Protein AF-A0A950ZWH1-F1 (afdb_monomer)

pLDDT: mean 93.61, std 6.33, range [59.06, 98.88]

Nearest PDB structures (foldseek):
  7kmn-assembly1_A  TM=5.464E-01  e=2.499E-09  Xanthomonas citri pv. citri str. 306
  6t7g-assembly2_EEE  TM=5.910E-01  e=1.542E-07  Bacteroides salyersiae CL02T12C01
  6t7g-assembly1_CCC  TM=5.913E-01  e=2.827E-07  Bacteroides salyersiae CL02T12C01
  6t7g-assembly2_DDD  TM=5.948E-01  e=5.508E-07  Bacteroides salyersiae CL02T12C01
  7omi-assembly2_FFF  TM=5.822E-01  e=3.603E-07  Bacteroides salyersiae

Foldseek 3Di:
DVVCLVFQDAEDEEEDQQCVQPQDPPRGHCPVVVVVLVVCVVSNHAYAYELAHAADDAPPRGRHHCVLPVDQDPALAEAECVVSVSSLVVRLVSSLVVLLVCVVPPRYAEYEHHAQAAAQDDPGSRYHYDLVSSLSSLVSNCVSPVPHWYEWEHEQFLDPVSVVVRCVSRVVHDTRQVSCLVRGLEYEYADQQKAWDDDDPPDTDMHGSPLCGSLVVVLVVQVSCVVVVGAYEHPEQELAYHYNDRDGDQDLPDHDPSHDLVNSLVSVVSVVVSCVVSVHDHPYYDYPQPVVCVVNVVSVHNSSVVSVSCVRVVD

Radius of gyration: 18.89 Å; Cα contacts (8 Å, |Δi|>4): 588; chains: 1; bounding box: 45×44×51 Å

Sequence (315 aa):
LRELFAYPFQLVRLGAYWNRIEPQPGLFDTSELDAQIDTIEAAGKQVILCVGALKAFGYPEFFVPRHRLPYALPEHTRIGATAFRDLLGAATEFSARIVERYRDRACVLAWQVEHESVDPLGFEHSWRLDLDFVRAEVEAVRAADPSRPVLLNGYLPTSLPVRLTQWWLTRDQGDSLVAAQRLGDIVGLDYYPRNALVGLRDWTLYVDGGHRGGRRRFLELVQWARRTGRQLMLTEGQAEPWEAVTQPPNPRAQAMWSCPPEQVIANYNTVMAWAAQARFSLDAYLFWGAEYWLVRKQSGDRSYLDAFARIVEQP

Solvent-accessible surface area (backbone atoms only — not comparable to full-atom values): 16763 Å² total; per-residue (Å²): 108,77,76,62,66,76,48,79,72,54,80,45,79,46,68,51,51,34,32,71,29,34,57,47,93,93,44,79,51,56,65,71,58,52,55,51,50,53,54,36,45,76,69,73,28,33,31,37,41,28,39,18,34,48,27,44,85,62,80,65,45,66,29,61,21,52,86,76,50,79,64,88,70,63,72,64,38,70,50,34,45,80,87,35,41,70,54,47,54,52,32,30,50,50,23,22,54,54,42,58,72,45,66,84,43,83,37,54,63,32,40,23,53,33,47,32,45,35,39,60,47,74,90,62,72,13,38,20,41,28,72,68,33,55,47,50,40,50,50,33,41,42,70,49,39,75,88,52,48,39,29,18,28,12,74,45,48,18,38,71,68,54,39,52,51,51,45,68,77,15,68,90,81,43,41,16,50,54,49,10,72,72,76,31,48,25,34,28,32,31,43,58,45,30,31,42,76,47,64,55,97,95,46,70,44,67,49,75,21,57,94,61,31,31,47,67,60,53,52,53,48,52,54,48,26,67,74,70,73,39,48,46,28,34,63,24,34,48,48,41,44,40,51,74,51,88,67,61,85,83,57,89,87,59,69,50,87,41,30,30,42,69,43,35,47,51,48,52,53,44,53,51,51,52,31,56,75,68,73,47,81,61,80,44,79,34,71,38,35,70,68,57,32,53,54,37,37,76,63,74,41,50,57,46,49,54,35,51,46,53,49,51,77,60,112

Structure (mmCIF, N/CA/C/O backbone):
data_AF-A0A950ZWH1-F1
#
_entry.id   AF-A0A950ZWH1-F1
#
loop_
_atom_site.group_PDB
_atom_site.id
_atom_site.type_symbol
_atom_site.label_atom_id
_atom_site.label_alt_id
_atom_site.label_comp_id
_atom_site.label_asym_id
_atom_site.label_entity_id
_atom_site.label_seq_id
_atom_site.pdbx_PDB_ins_code
_atom_site.Cartn_x
_atom_site.Cartn_y
_atom_site.Cartn_z
_atom_site.occupancy
_atom_site.B_iso_or_equiv
_atom_site.auth_seq_id
_atom_site.auth_comp_id
_atom_site.auth_asym_id
_atom_site.auth_atom_id
_atom_site.pdbx_PDB_model_num
ATOM 1 N N . LEU A 1 1 ? -0.994 -13.206 11.500 1.00 74.69 1 LEU A N 1
ATOM 2 C CA . LEU A 1 1 ? -2.425 -13.055 11.133 1.00 74.69 1 LEU A CA 1
ATOM 3 C C . LEU A 1 1 ? -3.389 -13.507 12.228 1.00 74.69 1 LEU A C 1
ATOM 5 O O . LEU A 1 1 ? -4.041 -12.641 12.789 1.00 74.69 1 LEU A O 1
ATOM 9 N N . ARG A 1 2 ? -3.454 -14.800 12.596 1.00 83.06 2 ARG A N 1
ATOM 10 C CA . ARG A 1 2 ? -4.444 -15.310 13.579 1.00 83.06 2 ARG A CA 1
ATOM 11 C C . ARG A 1 2 ? -4.502 -14.535 14.897 1.00 83.06 2 ARG A C 1
ATOM 13 O O . ARG A 1 2 ? -5.586 -14.295 15.404 1.00 83.06 2 ARG A O 1
ATOM 20 N N . GLU A 1 3 ? -3.350 -14.119 15.419 1.00 88.38 3 GLU A N 1
ATOM 21 C CA . GLU A 1 3 ? -3.300 -13.319 16.644 1.00 88.38 3 GLU A CA 1
ATOM 22 C C . GLU A 1 3 ? -3.981 -11.951 16.488 1.00 88.38 3 GLU A C 1
ATOM 24 O O . GLU A 1 3 ? -4.733 -11.537 17.362 1.00 88.38 3 GLU A O 1
ATOM 29 N N . LEU A 1 4 ? -3.773 -11.274 15.355 1.00 91.62 4 LEU A N 1
ATOM 30 C CA . LEU A 1 4 ? -4.404 -9.982 15.089 1.00 91.62 4 LEU A CA 1
ATOM 31 C C . LEU A 1 4 ? -5.913 -10.143 14.863 1.00 91.62 4 LEU A C 1
ATOM 33 O O . LEU A 1 4 ? -6.685 -9.281 15.254 1.00 91.62 4 LEU A O 1
ATOM 37 N N . PHE A 1 5 ? -6.368 -11.263 14.297 1.00 93.44 5 PHE A N 1
ATOM 38 C CA . PHE A 1 5 ? -7.794 -11.475 14.011 1.00 93.44 5 PHE A CA 1
ATOM 39 C C . PHE A 1 5 ? -8.679 -11.612 15.254 1.00 93.44 5 PHE A C 1
ATOM 41 O O . PHE A 1 5 ? -9.899 -11.528 15.119 1.00 93.44 5 PHE A O 1
ATOM 48 N N . ALA A 1 6 ? -8.087 -11.736 16.447 1.00 91.94 6 ALA A N 1
ATOM 49 C CA . ALA A 1 6 ? -8.804 -11.616 17.714 1.00 91.94 6 ALA A CA 1
ATOM 50 C C . ALA A 1 6 ? -9.339 -10.193 17.975 1.00 91.94 6 ALA A C 1
ATOM 52 O O . ALA A 1 6 ? -10.280 -10.033 18.748 1.00 91.94 6 ALA A O 1
ATOM 53 N N . TYR A 1 7 ? -8.770 -9.170 17.331 1.00 94.31 7 TYR A N 1
ATOM 54 C CA . TYR A 1 7 ? -9.187 -7.781 17.494 1.00 94.31 7 TYR A CA 1
ATOM 55 C C . TYR A 1 7 ? -10.359 -7.406 16.559 1.00 94.31 7 TYR A C 1
ATOM 57 O O . TYR A 1 7 ? -10.497 -7.959 15.456 1.00 94.31 7 TYR A O 1
ATOM 65 N N . PRO A 1 8 ? -11.207 -6.440 16.961 1.00 94.44 8 PRO A N 1
ATOM 66 C CA . PRO A 1 8 ? -12.434 -6.067 16.251 1.00 94.44 8 PRO A CA 1
ATOM 67 C C . PRO A 1 8 ? -12.203 -5.124 15.050 1.00 94.44 8 PRO A C 1
ATOM 69 O O . PRO A 1 8 ? -12.865 -4.102 14.913 1.00 94.44 8 PRO A O 1
ATOM 72 N N . PHE A 1 9 ? -11.294 -5.470 14.135 1.00 94.50 9 PHE A N 1
ATOM 73 C CA . PHE A 1 9 ? -11.183 -4.809 12.823 1.00 94.50 9 PHE A CA 1
ATOM 74 C C . PHE A 1 9 ? -11.768 -5.681 11.708 1.00 94.50 9 PHE A C 1
ATOM 76 O O . PHE A 1 9 ? -11.921 -6.886 11.895 1.00 94.50 9 PHE A O 1
ATOM 83 N N . GLN A 1 10 ? -12.071 -5.101 10.545 1.00 95.31 10 GLN A N 1
ATOM 84 C CA . GLN A 1 10 ? -12.683 -5.843 9.431 1.00 95.31 10 GLN A CA 1
ATOM 85 C C . GLN A 1 10 ? -11.790 -6.015 8.209 1.00 95.31 10 GLN A C 1
ATOM 87 O O . GLN A 1 10 ? -11.846 -7.054 7.560 1.00 95.31 10 GLN A O 1
ATOM 92 N N . LEU A 1 11 ? -10.957 -5.024 7.903 1.00 97.44 11 LEU A N 1
ATOM 93 C CA . LEU A 1 11 ? -10.247 -4.963 6.634 1.00 97.44 11 LEU A CA 1
ATOM 94 C C . LEU A 1 11 ? -8.754 -5.242 6.798 1.00 97.44 11 LEU A C 1
ATOM 96 O O . LEU A 1 11 ? -8.103 -4.692 7.684 1.00 97.44 11 LEU A O 1
ATOM 100 N N . VAL A 1 12 ? -8.222 -6.076 5.910 1.00 96.50 12 VAL A N 1
ATOM 101 C CA . VAL A 1 12 ? -6.795 -6.357 5.740 1.00 96.50 12 VAL A CA 1
ATOM 102 C C . VAL A 1 12 ? -6.373 -5.898 4.348 1.00 96.50 12 VAL A C 1
ATOM 104 O O . VAL A 1 12 ? -7.145 -5.980 3.396 1.00 96.50 12 VAL A O 1
ATOM 107 N N . ARG A 1 13 ? -5.132 -5.444 4.206 1.00 96.56 13 ARG A N 1
ATOM 108 C CA . ARG A 1 13 ? -4.504 -5.202 2.906 1.00 96.56 13 ARG A CA 1
ATOM 109 C C . ARG A 1 13 ? -3.343 -6.177 2.750 1.00 96.56 13 ARG A C 1
ATOM 111 O O . ARG A 1 13 ? -2.526 -6.300 3.658 1.00 96.56 13 ARG A O 1
ATOM 118 N N . LEU A 1 14 ? -3.336 -6.922 1.647 1.00 96.25 14 LEU A N 1
ATOM 119 C CA . LEU A 1 14 ? -2.424 -8.044 1.403 1.00 96.25 14 LEU A CA 1
ATOM 120 C C . LEU A 1 14 ? -1.803 -7.936 0.008 1.00 96.25 14 LEU A C 1
ATOM 122 O O . LEU A 1 14 ? -2.473 -7.472 -0.909 1.00 96.25 14 LEU A O 1
ATOM 126 N N . GLY A 1 15 ? -0.535 -8.318 -0.150 1.00 96.31 15 GLY A N 1
ATOM 127 C CA . GLY A 1 15 ? 0.183 -8.252 -1.425 1.00 96.31 15 GLY A CA 1
ATOM 128 C C . GLY A 1 15 ? 0.338 -9.616 -2.093 1.00 96.31 15 GLY A C 1
ATOM 129 O O . GLY A 1 15 ? 0.693 -10.592 -1.434 1.00 96.31 15 GLY A O 1
ATOM 130 N N . ALA A 1 16 ? 0.117 -9.675 -3.405 1.00 97.88 16 ALA A N 1
ATOM 131 C CA . ALA A 1 16 ? 0.490 -10.802 -4.251 1.00 97.88 16 ALA A CA 1
ATOM 132 C C . ALA A 1 16 ? 1.890 -10.559 -4.836 1.00 97.88 16 ALA A C 1
ATOM 134 O O . ALA A 1 16 ? 2.059 -9.819 -5.800 1.00 97.88 16 ALA A O 1
ATOM 135 N N . TYR A 1 17 ? 2.912 -11.175 -4.245 1.00 97.62 17 TYR A N 1
ATOM 136 C CA . TYR A 1 17 ? 4.305 -10.931 -4.623 1.00 97.62 17 TYR A CA 1
ATOM 137 C C . TYR A 1 17 ? 4.731 -11.754 -5.845 1.00 97.62 17 TYR A C 1
ATOM 139 O O . TYR A 1 17 ? 4.864 -12.978 -5.755 1.00 97.62 17 TYR A O 1
ATOM 147 N N . TRP A 1 18 ? 4.997 -11.087 -6.974 1.00 97.62 18 TRP A N 1
ATOM 148 C CA . TRP A 1 18 ? 5.301 -11.757 -8.244 1.00 97.62 18 TRP A CA 1
ATOM 149 C C . TRP A 1 18 ? 6.529 -12.674 -8.160 1.00 97.62 18 TRP A C 1
ATOM 151 O O . TRP A 1 18 ? 6.451 -13.835 -8.544 1.00 97.62 18 TRP A O 1
ATOM 161 N N . ASN A 1 19 ? 7.634 -12.226 -7.567 1.00 96.44 19 ASN A N 1
ATOM 162 C CA . ASN A 1 19 ? 8.850 -13.029 -7.386 1.00 96.44 19 ASN A CA 1
ATOM 163 C C . ASN A 1 19 ? 8.678 -14.272 -6.499 1.00 96.44 19 ASN A C 1
ATOM 165 O O . ASN A 1 19 ? 9.504 -15.179 -6.592 1.00 96.44 19 ASN A O 1
ATOM 169 N N . ARG A 1 20 ? 7.654 -14.317 -5.638 1.00 96.75 20 ARG A N 1
ATOM 170 C CA . ARG A 1 20 ? 7.337 -15.489 -4.808 1.00 96.75 20 ARG A CA 1
ATOM 171 C C . ARG A 1 20 ? 6.383 -16.436 -5.522 1.00 96.75 20 ARG A C 1
ATOM 173 O O . ARG A 1 20 ? 6.567 -17.643 -5.430 1.00 96.75 20 ARG A O 1
ATOM 180 N N . ILE A 1 21 ? 5.405 -15.883 -6.239 1.00 98.12 21 ILE A N 1
ATOM 181 C CA . ILE A 1 21 ? 4.382 -16.654 -6.954 1.00 98.12 21 ILE A CA 1
ATOM 182 C C . ILE A 1 21 ? 4.938 -17.251 -8.248 1.00 98.12 21 ILE A C 1
ATOM 184 O O . ILE A 1 21 ? 4.654 -18.399 -8.571 1.00 98.12 21 ILE A O 1
ATOM 188 N N . GLU A 1 22 ? 5.762 -16.500 -8.974 1.00 97.69 22 GLU A N 1
ATOM 189 C CA . GLU A 1 22 ? 6.451 -16.953 -10.180 1.00 97.69 22 GLU A CA 1
ATOM 190 C C . GLU A 1 22 ? 7.967 -16.774 -10.014 1.00 97.69 22 GLU A C 1
ATOM 192 O O . GLU A 1 22 ? 8.566 -15.865 -10.588 1.00 97.69 22 GLU A O 1
ATOM 197 N N . PRO A 1 23 ? 8.648 -17.609 -9.209 1.00 96.00 23 PRO A N 1
ATOM 198 C CA . PRO A 1 23 ? 10.085 -17.449 -8.994 1.00 96.00 23 PRO A CA 1
ATOM 199 C C . PRO A 1 23 ? 10.898 -17.837 -10.241 1.00 96.00 23 PRO A C 1
ATOM 201 O O . PRO A 1 23 ? 12.001 -17.326 -10.460 1.00 96.00 23 PRO A O 1
ATOM 204 N N . GLN A 1 24 ? 10.359 -18.722 -11.084 1.00 95.75 24 GLN A N 1
ATOM 205 C CA . GLN A 1 24 ? 10.986 -19.228 -12.306 1.00 95.75 24 GLN A CA 1
ATOM 206 C C . GLN A 1 24 ? 9.959 -19.308 -13.445 1.00 95.75 24 GLN A C 1
ATOM 208 O O . GLN A 1 24 ? 8.775 -19.503 -13.164 1.00 95.75 24 GLN A O 1
ATOM 213 N N . PRO A 1 25 ? 10.389 -19.215 -14.719 1.00 95.19 25 PRO A N 1
ATOM 214 C CA . PRO A 1 25 ? 9.476 -19.295 -15.855 1.00 95.19 25 PRO A CA 1
ATOM 215 C C . PRO A 1 25 ? 8.609 -20.558 -15.816 1.00 95.19 25 PRO A C 1
ATOM 217 O O . PRO A 1 25 ? 9.124 -21.670 -15.701 1.00 95.19 25 PRO A O 1
ATOM 220 N N . GLY A 1 26 ? 7.291 -20.385 -15.936 1.00 91.19 26 GLY A N 1
ATOM 221 C CA . GLY A 1 26 ? 6.326 -21.487 -16.009 1.00 91.19 26 GLY A CA 1
ATOM 222 C C . GLY A 1 26 ? 5.920 -22.105 -14.665 1.00 91.19 26 GLY A C 1
ATOM 223 O O . GLY A 1 26 ? 4.990 -22.910 -14.641 1.00 91.19 26 GLY A O 1
ATOM 224 N N . LEU A 1 27 ? 6.547 -21.717 -13.550 1.00 95.50 27 LEU A N 1
ATOM 225 C CA . LEU A 1 27 ? 6.123 -22.115 -12.208 1.00 95.50 27 LEU A CA 1
ATOM 226 C C . LEU A 1 27 ? 5.275 -20.998 -11.604 1.00 95.50 27 LEU A C 1
ATOM 228 O O . LEU A 1 27 ? 5.824 -19.967 -11.254 1.00 95.50 27 LEU A O 1
ATOM 232 N N . PHE A 1 28 ? 3.965 -21.206 -11.472 1.00 97.44 28 PHE A N 1
ATOM 233 C CA . PHE A 1 28 ? 3.049 -20.240 -10.861 1.00 97.44 28 PHE A CA 1
ATOM 234 C C . PHE A 1 28 ? 2.373 -20.876 -9.644 1.00 97.44 28 PHE A C 1
ATOM 236 O O . PHE A 1 28 ? 1.421 -21.642 -9.794 1.00 97.44 28 PHE A O 1
ATOM 243 N N . ASP A 1 29 ? 2.899 -20.592 -8.456 1.00 98.00 29 ASP A N 1
ATOM 244 C CA . ASP A 1 29 ? 2.473 -21.174 -7.185 1.00 98.00 29 ASP A CA 1
ATOM 245 C C . ASP A 1 29 ? 1.861 -20.108 -6.272 1.00 98.00 29 ASP A C 1
ATOM 247 O O . ASP A 1 29 ? 2.528 -19.192 -5.798 1.00 98.00 29 ASP A O 1
ATOM 251 N N . THR A 1 30 ? 0.564 -20.235 -6.011 1.00 98.19 30 THR A N 1
ATOM 252 C CA . THR A 1 30 ? -0.188 -19.321 -5.149 1.00 98.19 30 THR A CA 1
ATOM 253 C C . THR A 1 30 ? -0.438 -19.876 -3.754 1.00 98.19 30 THR A C 1
ATOM 255 O O . THR A 1 30 ? -1.135 -19.223 -2.985 1.00 98.19 30 THR A O 1
ATOM 258 N N . SER A 1 31 ? 0.119 -21.037 -3.397 1.00 98.31 31 SER A N 1
ATOM 259 C CA . SER A 1 31 ? -0.257 -21.782 -2.186 1.00 98.31 31 SER A CA 1
ATOM 260 C C . SER A 1 31 ? -0.137 -20.960 -0.894 1.00 98.31 31 SER A C 1
ATOM 262 O O . SER A 1 31 ? -0.979 -21.075 -0.004 1.00 98.31 31 SER A O 1
ATOM 264 N N . GLU A 1 32 ? 0.883 -20.098 -0.784 1.00 97.12 32 GLU A N 1
ATOM 265 C CA . GLU A 1 32 ? 1.033 -19.184 0.360 1.00 97.12 32 GLU A CA 1
ATOM 266 C C . GLU A 1 32 ? -0.108 -18.154 0.414 1.00 97.12 32 GLU A C 1
ATOM 268 O O . GLU A 1 32 ? -0.728 -17.963 1.463 1.00 97.12 32 GLU A O 1
ATOM 273 N N . LEU A 1 33 ? -0.405 -17.516 -0.720 1.00 98.00 33 LEU A N 1
ATOM 274 C CA . LEU A 1 33 ? -1.452 -16.501 -0.832 1.00 98.00 33 LEU A CA 1
ATOM 275 C C . LEU A 1 33 ? -2.849 -17.112 -0.642 1.00 98.00 33 LEU A C 1
ATOM 277 O O . LEU A 1 33 ? -3.684 -16.522 0.041 1.00 98.00 33 LEU A O 1
ATOM 281 N N . ASP A 1 34 ? -3.074 -18.320 -1.163 1.00 98.44 34 ASP A N 1
ATOM 282 C CA . ASP A 1 34 ? -4.295 -19.099 -0.948 1.00 98.44 34 ASP A CA 1
ATOM 283 C C . ASP A 1 34 ? -4.538 -19.307 0.551 1.00 98.44 34 ASP A C 1
ATOM 285 O O . ASP A 1 34 ? -5.597 -18.951 1.065 1.00 98.44 34 ASP A O 1
ATOM 289 N N . ALA A 1 35 ? -3.525 -19.783 1.283 1.00 97.75 35 ALA A N 1
ATOM 290 C CA . ALA A 1 35 ? -3.632 -20.014 2.722 1.00 97.75 35 ALA A CA 1
ATOM 291 C C . ALA A 1 35 ? -3.898 -18.720 3.518 1.00 97.75 35 ALA A C 1
ATOM 293 O O . ALA A 1 35 ? -4.617 -18.738 4.526 1.00 97.75 35 ALA A O 1
ATOM 294 N N . GLN A 1 36 ? -3.328 -17.589 3.090 1.00 96.94 36 GLN A N 1
ATOM 295 C CA . GLN A 1 36 ? -3.573 -16.284 3.709 1.00 96.94 36 GLN A CA 1
ATOM 296 C C . GLN A 1 36 ? -5.014 -15.813 3.477 1.00 96.94 36 GLN A C 1
ATOM 298 O O . GLN A 1 36 ? -5.674 -15.406 4.437 1.00 96.94 36 GLN A O 1
ATOM 303 N N . ILE A 1 37 ? -5.517 -15.918 2.244 1.00 98.06 37 ILE A N 1
ATOM 304 C CA . ILE A 1 37 ? -6.892 -15.548 1.879 1.00 98.06 37 ILE A CA 1
ATOM 305 C C . ILE A 1 37 ? -7.901 -16.459 2.579 1.00 98.06 37 ILE A C 1
ATOM 307 O O . ILE A 1 37 ? -8.840 -15.951 3.187 1.00 98.06 37 ILE A O 1
ATOM 311 N N . ASP A 1 38 ? -7.662 -17.771 2.610 1.00 97.56 38 ASP A N 1
ATOM 312 C CA . ASP A 1 38 ? -8.498 -18.725 3.346 1.00 97.56 38 ASP A CA 1
ATOM 313 C C . ASP A 1 38 ? -8.562 -18.375 4.839 1.00 97.56 38 ASP A C 1
ATOM 315 O O . ASP A 1 38 ? -9.621 -18.437 5.462 1.00 97.56 38 ASP A O 1
ATOM 319 N N . THR A 1 39 ? -7.435 -17.960 5.430 1.00 96.94 39 THR A N 1
ATOM 320 C CA . THR A 1 39 ? -7.390 -17.555 6.843 1.00 96.94 39 THR A CA 1
ATOM 321 C C . THR A 1 39 ? -8.165 -16.256 7.092 1.00 96.94 39 THR A C 1
ATOM 323 O O . THR A 1 39 ? -8.796 -16.123 8.141 1.00 96.94 39 THR A O 1
ATOM 326 N N . ILE A 1 40 ? -8.114 -15.296 6.163 1.00 97.19 40 ILE A N 1
ATOM 327 C CA . ILE A 1 40 ? -8.885 -14.042 6.222 1.00 97.19 40 ILE A CA 1
ATOM 328 C C . ILE A 1 40 ? -10.385 -14.345 6.121 1.00 97.19 40 ILE A C 1
ATOM 330 O O . ILE A 1 40 ? -11.159 -13.900 6.970 1.00 97.19 40 ILE A O 1
ATOM 334 N N . GLU A 1 41 ? -10.780 -15.141 5.128 1.00 96.69 41 GLU A N 1
ATOM 335 C CA . GLU A 1 41 ? -12.172 -15.500 4.858 1.00 96.69 41 GLU A CA 1
ATOM 336 C C . GLU A 1 41 ? -12.778 -16.312 6.011 1.00 96.69 41 GLU A C 1
ATOM 338 O O . GLU A 1 41 ? -13.849 -15.972 6.513 1.00 96.69 41 GLU A O 1
ATOM 343 N N . ALA A 1 42 ? -12.056 -17.314 6.526 1.00 96.50 42 ALA A N 1
ATOM 344 C CA . ALA A 1 42 ? -12.492 -18.112 7.674 1.00 96.50 42 ALA A CA 1
ATOM 345 C C . ALA A 1 42 ? -12.634 -17.289 8.967 1.00 96.50 42 ALA A C 1
ATOM 347 O O . ALA A 1 42 ? -13.415 -17.647 9.849 1.00 96.50 42 ALA A O 1
ATOM 348 N N . ALA A 1 43 ? -11.895 -16.183 9.091 1.00 96.31 43 ALA A N 1
ATOM 349 C CA . ALA A 1 43 ? -12.019 -15.242 10.202 1.00 96.31 43 ALA A CA 1
ATOM 350 C C . ALA A 1 43 ? -13.135 -14.197 9.994 1.00 96.31 43 ALA A C 1
ATOM 352 O O . ALA A 1 43 ? -13.289 -13.302 10.828 1.00 96.31 43 ALA A O 1
ATOM 353 N N . GLY A 1 44 ? -13.892 -14.283 8.891 1.00 96.44 44 GLY A N 1
ATOM 354 C CA . GLY A 1 44 ? -14.944 -13.333 8.532 1.00 96.44 44 GLY A CA 1
ATOM 355 C C . GLY A 1 44 ? -14.420 -11.934 8.203 1.00 96.44 44 GLY A C 1
ATOM 356 O O . GLY A 1 44 ? -15.176 -10.970 8.294 1.00 96.44 44 GLY A O 1
ATOM 357 N N . LYS A 1 45 ? -13.128 -11.810 7.879 1.00 97.19 45 LYS A N 1
ATOM 358 C CA . LYS A 1 45 ? -12.482 -10.543 7.528 1.00 97.19 45 LYS A CA 1
ATOM 359 C C . LYS A 1 45 ? -12.553 -10.314 6.018 1.00 97.19 45 LYS A C 1
ATOM 361 O O . LYS A 1 45 ? -12.800 -11.226 5.231 1.00 97.19 45 LYS A O 1
ATOM 366 N N . GLN A 1 46 ? -12.303 -9.078 5.620 1.00 98.19 46 GLN A N 1
ATOM 367 C CA . GLN A 1 46 ? -12.279 -8.626 4.234 1.00 98.19 46 GLN A CA 1
ATOM 368 C C . GLN A 1 46 ? -10.855 -8.256 3.810 1.00 98.19 46 GLN A C 1
ATOM 370 O O . GLN A 1 46 ? -10.017 -7.928 4.654 1.00 98.19 46 GLN A O 1
ATOM 375 N N . VAL A 1 47 ? -10.577 -8.289 2.504 1.00 98.44 47 VAL A N 1
ATOM 376 C CA . VAL A 1 47 ? -9.249 -8.005 1.950 1.00 98.44 47 VAL A CA 1
ATOM 377 C C . VAL A 1 47 ? -9.286 -7.038 0.768 1.00 98.44 47 VAL A C 1
ATOM 379 O O . VAL A 1 47 ? -10.095 -7.178 -0.148 1.00 98.44 47 VAL A O 1
ATOM 382 N N . ILE A 1 48 ? -8.369 -6.072 0.781 1.00 98.69 48 ILE A N 1
ATOM 383 C CA . ILE A 1 48 ? -7.885 -5.388 -0.423 1.00 98.69 48 ILE A CA 1
ATOM 384 C C . ILE A 1 48 ? -6.627 -6.126 -0.867 1.00 98.69 48 ILE A C 1
ATOM 386 O O . ILE A 1 48 ? -5.641 -6.169 -0.124 1.00 98.69 48 ILE A O 1
ATOM 390 N N . LEU A 1 49 ? -6.666 -6.727 -2.054 1.00 98.69 49 LEU A N 1
ATOM 391 C CA . LEU A 1 49 ? -5.552 -7.512 -2.579 1.00 98.69 49 LEU A CA 1
ATOM 392 C C . LEU A 1 49 ? -4.763 -6.669 -3.583 1.00 98.69 49 LEU A C 1
ATOM 394 O O . LEU A 1 49 ? -5.283 -6.293 -4.633 1.00 98.69 49 LEU A O 1
ATOM 398 N N . CYS A 1 50 ? -3.515 -6.349 -3.247 1.00 98.56 50 CYS A N 1
ATOM 399 C CA . CYS A 1 50 ? -2.578 -5.716 -4.163 1.00 98.56 50 CYS A CA 1
ATOM 400 C C . CYS A 1 50 ? -2.063 -6.749 -5.157 1.00 98.56 50 CYS A C 1
ATOM 402 O O . CYS A 1 50 ? -1.413 -7.721 -4.779 1.00 98.56 50 CYS A O 1
ATOM 404 N N . VAL A 1 51 ? -2.398 -6.519 -6.422 1.00 98.44 51 VAL A N 1
ATOM 405 C CA . VAL A 1 51 ? -2.046 -7.352 -7.574 1.00 98.44 51 VAL A CA 1
ATOM 406 C C . VAL A 1 51 ? -1.018 -6.669 -8.474 1.00 98.44 51 VAL A C 1
ATOM 408 O O . VAL A 1 51 ? -0.720 -7.189 -9.547 1.00 98.44 51 VAL A O 1
ATOM 411 N N . GLY A 1 52 ? -0.498 -5.508 -8.048 1.00 93.94 52 GLY A N 1
ATOM 412 C CA . GLY A 1 52 ? 0.637 -4.849 -8.687 1.00 93.94 52 GLY A CA 1
ATOM 413 C C . GLY A 1 52 ? 1.810 -5.811 -8.807 1.00 93.94 52 GLY A C 1
ATOM 414 O O . GLY A 1 52 ? 2.198 -6.456 -7.832 1.00 93.94 52 GLY A O 1
ATOM 415 N N . ALA A 1 53 ? 2.324 -5.947 -10.020 1.00 94.25 53 ALA A N 1
ATOM 416 C CA . ALA A 1 53 ? 3.349 -6.916 -10.340 1.00 94.25 53 ALA A CA 1
ATOM 417 C C . ALA A 1 53 ? 4.742 -6.413 -9.926 1.00 94.25 53 ALA A C 1
ATOM 419 O O . ALA A 1 53 ? 5.593 -7.201 -9.504 1.00 94.25 53 ALA A O 1
ATOM 420 N N . LEU A 1 54 ? 4.992 -5.105 -10.052 1.00 95.44 54 LEU A N 1
ATOM 421 C CA . LEU A 1 54 ? 6.314 -4.515 -9.860 1.00 95.44 54 LEU A CA 1
ATOM 422 C C . LEU A 1 54 ? 6.491 -4.032 -8.424 1.00 95.44 54 LEU A C 1
ATOM 424 O O . LEU A 1 54 ? 7.421 -4.493 -7.760 1.00 95.44 54 LEU A O 1
ATOM 428 N N . LYS A 1 55 ? 5.622 -3.129 -7.957 1.00 94.69 55 LYS A N 1
ATOM 429 C CA . LYS A 1 55 ? 5.715 -2.454 -6.659 1.00 94.69 55 LYS A CA 1
ATOM 430 C C . LYS A 1 55 ? 4.645 -2.949 -5.689 1.00 94.69 55 LYS A C 1
ATOM 432 O O . LYS A 1 55 ? 3.449 -2.813 -5.948 1.00 94.69 55 LYS A O 1
ATOM 437 N N . ALA A 1 56 ? 5.073 -3.474 -4.542 1.00 92.56 56 ALA A N 1
ATOM 438 C CA . ALA A 1 56 ? 4.191 -3.977 -3.484 1.00 92.56 56 ALA A CA 1
ATOM 439 C C . ALA A 1 56 ? 4.777 -3.717 -2.081 1.00 92.56 56 ALA A C 1
ATOM 441 O O . ALA A 1 56 ? 5.710 -2.938 -1.917 1.00 92.56 56 ALA A O 1
ATOM 442 N N . PHE A 1 57 ? 4.193 -4.334 -1.051 1.00 89.31 57 PHE A N 1
ATOM 443 C CA . PHE A 1 57 ? 4.475 -4.039 0.358 1.00 89.31 57 PHE A CA 1
ATOM 444 C C . PHE A 1 57 ? 5.804 -4.620 0.848 1.00 89.31 57 PHE A C 1
ATOM 446 O O . PHE A 1 57 ? 6.030 -5.823 0.714 1.00 89.31 57 PHE A O 1
ATOM 453 N N . GLY A 1 58 ? 6.604 -3.806 1.537 1.00 82.31 58 GLY A N 1
ATOM 454 C CA . GLY A 1 58 ? 7.853 -4.217 2.185 1.00 82.31 58 GLY A CA 1
ATOM 455 C C . GLY A 1 58 ? 9.092 -3.837 1.378 1.00 82.31 58 GLY A C 1
ATOM 456 O O . GLY A 1 58 ? 9.015 -3.674 0.170 1.00 82.31 58 GLY A O 1
ATOM 457 N N . TYR A 1 59 ? 10.234 -3.685 2.051 1.00 78.19 59 TYR A N 1
ATOM 458 C CA . TYR A 1 59 ? 11.470 -3.198 1.435 1.00 78.19 59 TYR A CA 1
ATOM 459 C C . TYR A 1 59 ? 12.386 -4.342 0.942 1.00 78.19 59 TYR A C 1
ATOM 461 O O . TYR A 1 59 ? 12.565 -5.325 1.671 1.00 78.19 59 TYR A O 1
ATOM 469 N N . PRO A 1 60 ? 13.063 -4.202 -0.218 1.00 77.75 60 PRO A N 1
ATOM 470 C CA . PRO A 1 60 ? 12.859 -3.152 -1.226 1.00 77.75 60 PRO A CA 1
ATOM 471 C C . PRO A 1 60 ? 11.477 -3.306 -1.869 1.00 77.75 60 PRO A C 1
ATOM 473 O O . PRO A 1 60 ? 11.044 -4.439 -2.075 1.00 77.75 60 PRO A O 1
ATOM 476 N N . GLU A 1 61 ? 10.799 -2.206 -2.218 1.00 86.81 61 GLU A N 1
ATOM 477 C CA . GLU A 1 61 ? 9.389 -2.245 -2.656 1.00 86.81 61 GLU A CA 1
ATOM 478 C C . GLU A 1 61 ? 9.161 -2.926 -4.019 1.00 86.81 61 GLU A C 1
ATOM 480 O O . GLU A 1 61 ? 8.057 -2.861 -4.548 1.00 86.81 61 GLU A O 1
ATOM 485 N N . PHE A 1 62 ? 10.165 -3.601 -4.590 1.00 92.00 62 PHE A N 1
ATOM 486 C CA . PHE A 1 62 ? 10.133 -4.231 -5.908 1.00 92.00 62 PHE A CA 1
ATOM 487 C C . PHE A 1 62 ? 10.160 -5.757 -5.843 1.00 92.00 62 PHE A C 1
ATOM 489 O O . PHE A 1 62 ? 11.098 -6.370 -5.330 1.00 92.00 62 PHE A O 1
ATOM 496 N N . PHE A 1 63 ? 9.161 -6.378 -6.470 1.00 94.25 63 PHE A N 1
ATOM 497 C CA . PHE A 1 63 ? 8.916 -7.820 -6.399 1.00 94.25 63 PHE A CA 1
ATOM 498 C C . PHE A 1 63 ? 8.948 -8.503 -7.765 1.00 94.25 63 PHE A C 1
ATOM 500 O O . PHE A 1 63 ? 8.433 -9.606 -7.915 1.00 94.25 63 PHE A O 1
ATOM 507 N N . VAL A 1 64 ? 9.599 -7.894 -8.757 1.00 95.19 64 VAL A N 1
ATOM 508 C CA . VAL A 1 64 ? 9.759 -8.489 -10.090 1.00 95.19 64 VAL A CA 1
ATOM 509 C C . VAL A 1 64 ? 10.652 -9.739 -10.015 1.00 95.19 64 VAL A C 1
ATOM 511 O O . VAL A 1 64 ? 11.746 -9.678 -9.443 1.00 95.19 64 VAL A O 1
ATOM 514 N N . PRO A 1 65 ? 10.251 -10.881 -10.602 1.00 95.75 65 PRO A N 1
ATOM 515 C CA . PRO A 1 65 ? 11.109 -12.054 -10.684 1.00 95.75 65 PRO A CA 1
ATOM 516 C C . PRO A 1 65 ? 12.391 -11.771 -11.474 1.00 95.75 65 PRO A C 1
ATOM 518 O O . PRO A 1 65 ? 12.361 -11.138 -12.532 1.00 95.75 65 PRO A O 1
ATOM 521 N N . ARG A 1 66 ? 13.519 -12.352 -11.043 1.00 93.81 66 ARG A N 1
ATOM 522 C CA . ARG A 1 66 ? 14.815 -12.212 -11.740 1.00 93.81 66 ARG A CA 1
ATOM 523 C C . ARG A 1 66 ? 14.767 -12.631 -13.209 1.00 93.81 66 ARG A C 1
ATOM 525 O O . ARG A 1 66 ? 15.523 -12.116 -14.016 1.00 93.81 66 ARG A O 1
ATOM 532 N N . HIS A 1 67 ? 13.897 -13.566 -13.578 1.00 95.06 67 HIS A N 1
ATOM 533 C CA . HIS A 1 67 ? 13.783 -13.999 -14.970 1.00 95.06 67 HIS A CA 1
ATOM 534 C C . HIS A 1 67 ? 13.017 -12.995 -15.860 1.00 95.06 67 HIS A C 1
ATOM 536 O O . HIS A 1 67 ? 13.128 -13.076 -17.079 1.00 95.06 67 HIS A O 1
ATOM 542 N N . ARG A 1 68 ? 12.262 -12.052 -15.274 1.00 95.62 68 ARG A N 1
ATOM 543 C CA . ARG A 1 68 ? 11.594 -10.940 -15.981 1.00 95.62 68 ARG A CA 1
ATOM 544 C C . ARG A 1 68 ? 12.444 -9.674 -15.989 1.00 95.62 68 ARG A C 1
ATOM 546 O O . ARG A 1 68 ? 12.400 -8.917 -16.952 1.00 95.62 68 ARG A O 1
ATOM 553 N N . LEU A 1 69 ? 13.243 -9.475 -14.941 1.00 94.38 69 LEU A N 1
ATOM 554 C CA . LEU A 1 69 ? 14.191 -8.373 -14.826 1.00 94.38 69 LEU A CA 1
ATOM 555 C C . LEU A 1 69 ? 15.535 -8.892 -14.269 1.00 94.38 69 LEU A C 1
ATOM 557 O O . LEU A 1 69 ? 15.741 -8.900 -13.055 1.00 94.38 69 LEU A O 1
ATOM 561 N N . PRO A 1 70 ? 16.447 -9.370 -15.139 1.00 89.94 70 PRO A N 1
ATOM 562 C CA . PRO A 1 70 ? 17.675 -10.055 -14.715 1.00 89.94 70 PRO A CA 1
ATOM 563 C C . PRO A 1 70 ? 18.736 -9.137 -14.113 1.00 89.94 70 PRO A C 1
ATOM 565 O O . PRO A 1 70 ? 19.615 -9.610 -13.392 1.00 89.94 70 PRO A O 1
ATOM 568 N N . TYR A 1 71 ? 18.655 -7.837 -14.390 1.00 89.25 71 TYR A N 1
ATOM 569 C CA . TYR A 1 71 ? 19.596 -6.841 -13.899 1.00 89.25 71 TYR A CA 1
ATOM 570 C C . TYR A 1 71 ? 18.840 -5.687 -13.257 1.00 89.25 71 TYR A C 1
ATOM 572 O O . TYR A 1 71 ? 17.795 -5.269 -13.757 1.00 89.25 71 TYR A O 1
ATOM 580 N N . ALA A 1 72 ? 19.404 -5.155 -12.175 1.00 89.81 72 ALA A N 1
ATOM 581 C CA . ALA A 1 72 ? 18.930 -3.912 -11.595 1.00 89.81 72 ALA A CA 1
ATOM 582 C C . ALA A 1 72 ? 19.058 -2.777 -12.623 1.00 89.81 72 ALA A C 1
ATOM 584 O O . ALA A 1 72 ? 20.089 -2.630 -13.285 1.00 89.81 72 ALA A O 1
ATOM 585 N N . LEU A 1 73 ? 18.000 -1.983 -12.763 1.00 92.94 73 LEU A N 1
ATOM 586 C CA . LEU A 1 73 ? 18.021 -0.751 -13.538 1.00 92.94 73 LEU A CA 1
ATOM 587 C C . LEU A 1 73 ? 18.778 0.340 -12.760 1.00 92.94 73 LEU A C 1
ATOM 589 O O . LEU A 1 73 ? 18.842 0.285 -11.528 1.00 92.94 73 LEU A O 1
ATOM 593 N N . PRO A 1 74 ? 19.320 1.361 -13.443 1.00 94.06 74 PRO A N 1
ATOM 594 C CA . PRO A 1 74 ? 19.839 2.544 -12.768 1.00 94.06 74 PRO A CA 1
ATOM 595 C C . PRO A 1 74 ? 18.799 3.162 -11.824 1.00 94.06 74 PRO A C 1
ATOM 597 O O . PRO A 1 74 ? 17.603 3.175 -12.129 1.00 94.06 74 PRO A O 1
ATOM 600 N N . GLU A 1 75 ? 19.249 3.704 -10.696 1.00 92.12 75 GLU A N 1
ATOM 601 C CA . GLU A 1 75 ? 18.380 4.429 -9.767 1.00 92.12 75 GLU A CA 1
ATOM 602 C C . GLU A 1 75 ? 17.613 5.552 -10.484 1.00 92.12 75 GLU A C 1
ATOM 604 O O . GLU A 1 75 ? 18.108 6.155 -11.440 1.00 92.12 75 GLU A O 1
ATOM 609 N N . HIS A 1 76 ? 16.374 5.797 -10.054 1.00 90.25 76 HIS A N 1
ATOM 610 C CA . HIS A 1 76 ? 15.440 6.742 -10.676 1.00 90.25 76 HIS A CA 1
ATOM 611 C C . HIS A 1 76 ? 15.024 6.431 -12.126 1.00 90.25 76 HIS A C 1
ATOM 613 O O . HIS A 1 76 ? 14.435 7.287 -12.797 1.00 90.25 76 HIS A O 1
ATOM 619 N N . THR A 1 77 ? 15.268 5.212 -12.623 1.00 94.12 77 THR A N 1
ATOM 620 C CA . THR A 1 77 ? 14.753 4.783 -13.932 1.00 94.12 77 THR A CA 1
ATOM 621 C C . THR A 1 77 ? 13.226 4.867 -13.977 1.00 94.12 77 THR A C 1
ATOM 623 O O . THR A 1 77 ? 12.528 4.354 -13.101 1.00 94.12 77 THR A O 1
ATOM 626 N N . ARG A 1 78 ? 12.699 5.490 -15.038 1.00 95.12 78 ARG A N 1
ATOM 627 C CA . ARG A 1 78 ? 11.266 5.491 -15.356 1.00 95.12 78 ARG A CA 1
ATOM 628 C C . ARG A 1 78 ? 10.944 4.295 -16.252 1.00 95.12 78 ARG A C 1
ATOM 630 O O . ARG A 1 78 ? 11.379 4.246 -17.403 1.00 95.12 78 ARG A O 1
ATOM 637 N N . ILE A 1 79 ? 10.181 3.347 -15.722 1.00 96.06 79 ILE A N 1
ATOM 638 C CA . ILE A 1 79 ? 9.740 2.137 -16.419 1.00 96.06 79 ILE A CA 1
ATOM 639 C C . ILE A 1 79 ? 8.522 2.499 -17.278 1.00 96.06 79 ILE A C 1
ATOM 641 O O . ILE A 1 79 ? 7.395 2.594 -16.796 1.00 96.06 79 ILE A O 1
ATOM 645 N N . GLY A 1 80 ? 8.781 2.791 -18.554 1.00 96.00 80 GLY A N 1
ATOM 646 C CA . GLY A 1 80 ? 7.773 3.220 -19.527 1.00 96.00 80 GLY A CA 1
ATOM 647 C C . GLY A 1 80 ? 7.156 2.079 -20.332 1.00 96.00 80 GLY A C 1
ATOM 648 O O . GLY A 1 80 ? 7.856 1.145 -20.721 1.00 96.00 80 GLY A O 1
ATOM 649 N N . ALA A 1 81 ? 5.869 2.206 -20.672 1.00 94.94 81 ALA A N 1
ATOM 650 C CA . ALA A 1 81 ? 5.111 1.188 -21.408 1.00 94.94 81 ALA A CA 1
ATOM 651 C C . ALA A 1 81 ? 5.777 0.768 -22.731 1.00 94.94 81 ALA A C 1
ATOM 653 O O . ALA A 1 81 ? 5.817 -0.412 -23.057 1.00 94.94 81 ALA A O 1
ATOM 654 N N . THR A 1 82 ? 6.349 1.715 -23.484 1.00 95.44 82 THR A N 1
ATOM 655 C CA . THR A 1 82 ? 6.990 1.430 -24.781 1.00 95.44 82 THR A CA 1
ATOM 656 C C . THR A 1 82 ? 8.377 0.803 -24.638 1.00 95.44 82 THR A C 1
ATOM 658 O O . THR A 1 82 ? 8.704 -0.132 -25.366 1.00 95.44 82 THR A O 1
ATOM 661 N N . ALA A 1 83 ? 9.203 1.321 -23.725 1.00 96.44 83 ALA A N 1
ATOM 662 C CA . ALA A 1 83 ? 10.580 0.856 -23.543 1.00 96.44 83 ALA A CA 1
ATOM 663 C C . ALA A 1 83 ? 10.647 -0.503 -22.827 1.00 96.44 83 ALA A C 1
ATOM 665 O O . ALA A 1 83 ? 11.578 -1.268 -23.053 1.00 96.44 83 ALA A O 1
ATOM 666 N N . PHE A 1 84 ? 9.638 -0.812 -22.009 1.00 97.06 84 PHE A N 1
ATOM 667 C CA . PHE A 1 84 ? 9.543 -2.030 -21.208 1.00 97.06 84 PHE A CA 1
ATOM 668 C C . PHE A 1 84 ? 8.313 -2.865 -21.599 1.00 97.06 84 PHE A C 1
ATOM 670 O O . PHE A 1 84 ? 7.650 -3.428 -20.733 1.00 97.06 84 PHE A O 1
ATOM 677 N N . ARG A 1 85 ? 7.986 -2.949 -22.900 1.00 97.44 85 ARG A N 1
ATOM 678 C CA . ARG A 1 85 ? 6.774 -3.645 -23.383 1.00 97.44 85 ARG A CA 1
ATOM 679 C C . ARG A 1 85 ? 6.667 -5.097 -22.928 1.00 97.44 85 ARG A C 1
ATOM 681 O O . ARG A 1 85 ? 5.586 -5.512 -22.532 1.00 97.44 85 ARG A O 1
ATOM 688 N N . ASP A 1 86 ? 7.764 -5.847 -22.963 1.00 97.06 86 ASP A N 1
ATOM 689 C CA . ASP A 1 86 ? 7.748 -7.260 -22.563 1.00 97.06 86 ASP A CA 1
ATOM 690 C C . ASP A 1 86 ? 7.496 -7.411 -21.057 1.00 97.06 86 ASP A C 1
ATOM 692 O O . ASP A 1 86 ? 6.744 -8.288 -20.632 1.00 97.06 86 ASP A O 1
ATOM 696 N N . LEU A 1 87 ? 8.071 -6.509 -20.250 1.00 97.69 87 LEU A N 1
ATOM 697 C CA . LEU A 1 87 ? 7.812 -6.448 -18.812 1.00 97.69 87 LEU A CA 1
ATOM 698 C C . LEU A 1 87 ? 6.359 -6.050 -18.532 1.00 97.69 87 LEU A C 1
ATOM 700 O O . LEU A 1 87 ? 5.734 -6.676 -17.686 1.00 97.69 87 LEU A O 1
ATOM 704 N N . LEU A 1 88 ? 5.808 -5.072 -19.261 1.00 98.38 88 LEU A N 1
ATOM 705 C CA . LEU A 1 88 ? 4.400 -4.676 -19.149 1.00 98.38 88 LEU A CA 1
ATOM 706 C C . LEU A 1 88 ? 3.455 -5.829 -19.508 1.00 98.38 88 LEU A C 1
ATOM 708 O O . LEU A 1 88 ? 2.504 -6.101 -18.779 1.00 98.38 88 LEU A O 1
ATOM 712 N N . GLY A 1 89 ? 3.717 -6.528 -20.614 1.00 98.38 89 GLY A N 1
ATOM 713 C CA . GLY A 1 89 ? 2.921 -7.687 -21.022 1.00 98.38 89 GLY A CA 1
ATOM 714 C C . GLY A 1 89 ? 2.910 -8.768 -19.942 1.00 98.38 89 GLY A C 1
ATOM 715 O O . GLY A 1 89 ? 1.851 -9.249 -19.555 1.00 98.38 89 GLY A O 1
ATOM 716 N N . ALA A 1 90 ? 4.077 -9.080 -19.381 1.00 98.19 90 ALA A N 1
ATOM 717 C CA . ALA A 1 90 ? 4.189 -10.052 -18.301 1.00 98.19 90 ALA A CA 1
ATOM 718 C C . ALA A 1 90 ? 3.538 -9.573 -16.985 1.00 98.19 90 ALA A C 1
ATOM 720 O O . ALA A 1 90 ? 2.913 -10.371 -16.292 1.00 98.19 90 ALA A O 1
ATOM 721 N N . ALA A 1 91 ? 3.652 -8.282 -16.653 1.00 98.31 91 ALA A N 1
ATOM 722 C CA . ALA A 1 91 ? 3.052 -7.686 -15.458 1.00 98.31 91 ALA A CA 1
ATOM 723 C C . ALA A 1 91 ? 1.520 -7.730 -15.522 1.00 98.31 91 ALA A C 1
ATOM 725 O O . ALA A 1 91 ? 0.870 -8.227 -14.606 1.00 98.31 91 ALA A O 1
ATOM 726 N N . THR A 1 92 ? 0.948 -7.297 -16.648 1.00 98.62 92 THR A N 1
ATOM 727 C CA . THR A 1 92 ? -0.503 -7.349 -16.879 1.00 98.62 92 THR A CA 1
ATOM 728 C C . THR A 1 92 ? -1.043 -8.778 -16.882 1.00 98.62 92 THR A C 1
ATOM 730 O O . THR A 1 92 ? -2.103 -9.020 -16.307 1.00 98.62 92 THR A O 1
ATOM 733 N N . GLU A 1 93 ? -0.306 -9.740 -17.451 1.00 98.38 93 GLU A N 1
ATOM 734 C CA . GLU A 1 93 ? -0.654 -11.164 -17.382 1.00 98.38 93 GLU A CA 1
ATOM 735 C C . GLU A 1 93 ? -0.647 -11.675 -15.934 1.00 98.38 93 GLU A C 1
ATOM 737 O O . GLU A 1 93 ? -1.600 -12.328 -15.507 1.00 98.38 93 GLU A O 1
ATOM 742 N N . PHE A 1 94 ? 0.393 -11.354 -15.157 1.00 98.50 94 PHE A N 1
ATOM 743 C CA . PHE A 1 94 ? 0.470 -11.716 -13.744 1.00 98.50 94 PHE A CA 1
ATOM 744 C C . PHE A 1 94 ? -0.727 -11.162 -12.958 1.00 98.50 94 PHE A C 1
ATOM 746 O O . PHE A 1 94 ? -1.449 -11.935 -12.322 1.00 98.50 94 PHE A O 1
ATOM 753 N N . SER A 1 95 ? -0.983 -9.852 -13.043 1.00 98.62 95 SER A N 1
ATOM 754 C CA . SER A 1 95 ? -2.090 -9.207 -12.331 1.00 98.62 95 SER A CA 1
ATOM 755 C C . SER A 1 95 ? -3.440 -9.809 -12.725 1.00 98.62 95 SER A C 1
ATOM 757 O O . SER A 1 95 ? -4.234 -10.142 -11.845 1.00 98.62 95 SER A O 1
ATOM 759 N N . ALA A 1 96 ? -3.688 -10.022 -14.024 1.00 98.75 96 ALA A N 1
ATOM 760 C CA . ALA A 1 96 ? -4.924 -10.633 -14.510 1.00 98.75 96 ALA A CA 1
ATOM 761 C C . ALA A 1 96 ? -5.113 -12.057 -13.967 1.00 98.75 96 ALA A C 1
ATOM 763 O O . ALA A 1 96 ? -6.190 -12.378 -13.469 1.00 98.75 96 ALA A O 1
ATOM 764 N N . ARG A 1 97 ? -4.063 -12.890 -13.962 1.00 98.56 97 ARG A N 1
ATOM 765 C CA . ARG A 1 97 ? -4.126 -14.259 -13.420 1.00 98.56 97 ARG A CA 1
ATOM 766 C C . ARG A 1 97 ? -4.439 -14.292 -11.924 1.00 98.56 97 ARG A C 1
ATOM 768 O O . ARG A 1 97 ? -5.172 -15.175 -11.477 1.00 98.56 97 ARG A O 1
ATOM 775 N N . ILE A 1 98 ? -3.901 -13.353 -11.143 1.00 98.75 98 ILE A N 1
ATOM 776 C CA . ILE A 1 98 ? -4.232 -13.229 -9.715 1.00 98.75 98 ILE A CA 1
ATOM 777 C C . ILE A 1 98 ? -5.690 -12.795 -9.535 1.00 98.75 98 ILE A C 1
ATOM 779 O O . ILE A 1 98 ? -6.409 -13.399 -8.738 1.00 98.75 98 ILE A O 1
ATOM 783 N N . VAL A 1 99 ? -6.152 -11.803 -10.299 1.00 98.88 99 VAL A N 1
ATOM 784 C CA . VAL A 1 99 ? -7.548 -11.343 -10.256 1.00 98.88 99 VAL A CA 1
ATOM 785 C C . VAL A 1 99 ? -8.509 -12.475 -10.621 1.00 98.88 99 VAL A C 1
ATOM 787 O O . VAL A 1 99 ? -9.422 -12.773 -9.855 1.00 98.88 99 VAL A O 1
ATOM 790 N N . GLU A 1 100 ? -8.283 -13.170 -11.737 1.00 98.62 100 GLU A N 1
ATOM 791 C CA . GLU A 1 100 ? -9.109 -14.299 -12.183 1.00 98.62 100 GLU A CA 1
ATOM 792 C C . GLU A 1 100 ? -9.184 -15.419 -11.146 1.00 98.62 100 GLU A C 1
ATOM 794 O O . GLU A 1 100 ? -10.248 -16.003 -10.948 1.00 98.62 100 GLU A O 1
ATOM 799 N N . ARG A 1 101 ? -8.075 -15.697 -10.451 1.00 98.44 101 ARG A N 1
ATOM 800 C CA . ARG A 1 101 ? -8.035 -16.715 -9.399 1.00 98.44 101 ARG A CA 1
ATOM 801 C C . ARG A 1 101 ? -8.922 -16.363 -8.204 1.00 98.44 101 ARG A C 1
ATOM 803 O O . ARG A 1 101 ? -9.535 -17.260 -7.627 1.00 98.44 101 ARG A O 1
ATOM 810 N N . TYR A 1 102 ? -8.954 -15.093 -7.800 1.00 98.69 102 TYR A N 1
ATOM 811 C CA . TYR A 1 102 ? -9.573 -14.681 -6.535 1.00 98.69 102 TYR A CA 1
ATOM 812 C C . TYR A 1 102 ? -10.867 -13.869 -6.688 1.00 98.69 102 TYR A C 1
ATOM 814 O O . TYR A 1 102 ? -11.511 -13.587 -5.681 1.00 98.69 102 TYR A O 1
ATOM 822 N N . ARG A 1 103 ? -11.311 -13.530 -7.906 1.00 98.19 103 ARG A N 1
ATOM 823 C CA . ARG A 1 103 ? -12.547 -12.751 -8.134 1.00 98.19 103 ARG A CA 1
ATOM 824 C C . ARG A 1 103 ? -13.824 -13.411 -7.615 1.00 98.19 103 ARG A C 1
ATOM 826 O O . ARG A 1 103 ? -14.786 -12.713 -7.309 1.00 98.19 103 ARG A O 1
ATOM 833 N N . ASP A 1 104 ? -13.844 -14.729 -7.456 1.00 97.75 104 ASP A N 1
ATOM 834 C CA . ASP A 1 104 ? -15.012 -15.426 -6.904 1.00 97.75 104 ASP A CA 1
ATOM 835 C C . ASP A 1 104 ? -14.981 -15.502 -5.364 1.00 97.75 104 ASP A C 1
ATOM 837 O O . ASP A 1 104 ? -15.936 -15.966 -4.742 1.00 97.75 104 ASP A O 1
ATOM 841 N N . ARG A 1 105 ? -13.916 -15.001 -4.717 1.00 98.12 105 ARG A N 1
ATOM 842 C CA . ARG A 1 105 ? -13.826 -14.902 -3.253 1.00 98.12 105 ARG A CA 1
ATOM 843 C C . ARG A 1 105 ? -14.621 -13.699 -2.754 1.00 98.12 105 ARG A C 1
ATOM 845 O O . ARG A 1 105 ? -14.320 -12.547 -3.079 1.00 98.12 105 ARG A O 1
ATOM 852 N N . ALA A 1 106 ? -15.620 -13.956 -1.914 1.00 96.94 106 ALA A N 1
ATOM 853 C CA . ALA A 1 106 ? -16.494 -12.913 -1.378 1.00 96.94 106 ALA A CA 1
ATOM 854 C C . ALA A 1 106 ? -15.763 -11.966 -0.411 1.00 96.94 106 ALA A C 1
ATOM 856 O O . ALA A 1 106 ? -16.164 -10.814 -0.256 1.00 96.94 106 ALA A O 1
ATOM 857 N N . CYS A 1 107 ? -14.678 -12.427 0.221 1.00 98.06 107 CYS A N 1
ATOM 858 C CA . CYS A 1 107 ? -13.879 -11.600 1.122 1.00 98.06 107 CYS A CA 1
ATOM 859 C C . CYS A 1 107 ? -13.067 -10.507 0.403 1.00 98.06 107 CYS A C 1
ATOM 861 O O . CYS A 1 107 ? -12.643 -9.555 1.057 1.00 98.06 107 CYS A O 1
ATOM 863 N N . VAL A 1 108 ? -12.830 -10.617 -0.912 1.00 98.69 108 VAL A N 1
ATOM 864 C CA . VAL A 1 108 ? -12.085 -9.606 -1.682 1.00 98.69 108 VAL A CA 1
ATOM 865 C C . VAL A 1 108 ? -12.995 -8.413 -1.968 1.00 98.69 108 VAL A C 1
ATOM 867 O O . VAL A 1 108 ? -14.018 -8.564 -2.632 1.00 98.69 108 VAL A O 1
ATOM 870 N N . LEU A 1 109 ? -12.618 -7.223 -1.495 1.00 98.38 109 LEU A N 1
ATOM 871 C CA . LEU A 1 109 ? -13.388 -5.988 -1.692 1.00 98.38 109 LEU A CA 1
ATOM 872 C C . LEU A 1 109 ? -12.924 -5.158 -2.880 1.00 98.38 109 LEU A C 1
ATOM 874 O O . LEU A 1 109 ? -13.742 -4.524 -3.538 1.00 98.38 109 LEU A O 1
ATOM 878 N N . ALA A 1 110 ? -11.616 -5.108 -3.107 1.00 98.75 110 ALA A N 1
ATOM 879 C CA . ALA A 1 110 ? -11.006 -4.252 -4.111 1.00 98.75 110 ALA A CA 1
ATOM 880 C C . ALA A 1 110 ? -9.657 -4.817 -4.553 1.00 98.75 110 ALA A C 1
ATOM 882 O O . ALA A 1 110 ? -8.980 -5.519 -3.791 1.00 98.75 110 ALA A O 1
ATOM 883 N N . TRP A 1 111 ? -9.260 -4.439 -5.763 1.00 98.88 111 TRP A N 1
ATOM 884 C CA . TRP A 1 111 ? -7.957 -4.758 -6.336 1.00 98.88 111 TRP A CA 1
ATOM 885 C C . TRP A 1 111 ? -7.066 -3.537 -6.254 1.00 98.88 111 TRP A C 1
ATOM 887 O O . TRP A 1 111 ? -7.415 -2.492 -6.795 1.00 98.88 111 TRP A O 1
ATOM 897 N N . GLN A 1 112 ? -5.916 -3.647 -5.601 1.00 98.75 112 GLN A N 1
ATOM 898 C CA . GLN A 1 112 ? -4.926 -2.582 -5.660 1.00 98.75 112 GLN A CA 1
ATOM 899 C C . GLN A 1 112 ? -3.952 -2.824 -6.813 1.00 98.75 112 GLN A C 1
ATOM 901 O O . GLN A 1 112 ? -3.377 -3.906 -6.922 1.00 98.75 112 GLN A O 1
ATOM 906 N N . VAL A 1 113 ? -3.747 -1.800 -7.641 1.00 98.62 113 VAL A N 1
ATOM 907 C CA . VAL A 1 113 ? -2.728 -1.802 -8.695 1.00 98.62 113 VAL A CA 1
ATOM 908 C C . VAL A 1 113 ? -1.533 -1.007 -8.212 1.00 98.62 113 VAL A C 1
ATOM 910 O O . VAL A 1 113 ? -1.632 0.209 -8.040 1.00 98.62 113 VAL A O 1
ATOM 913 N N . GLU A 1 114 ? -0.422 -1.724 -8.038 1.00 97.44 114 GLU A N 1
ATOM 914 C CA . GLU A 1 114 ? 0.874 -1.191 -7.617 1.00 97.44 114 GLU A CA 1
ATOM 915 C C . GLU A 1 114 ? 0.834 -0.492 -6.242 1.00 97.44 114 GLU A C 1
ATOM 917 O O . GLU A 1 114 ? -0.216 -0.220 -5.652 1.00 97.44 114 GLU A O 1
ATOM 922 N N . HIS A 1 115 ? 2.007 -0.237 -5.675 1.00 96.31 115 HIS A N 1
ATOM 923 C CA . HIS A 1 115 ? 2.173 0.541 -4.451 1.00 96.31 115 HIS A CA 1
ATOM 924 C C . HIS A 1 115 ? 2.944 1.823 -4.773 1.00 96.31 115 HIS A C 1
ATOM 926 O O . HIS A 1 115 ? 4.065 1.745 -5.270 1.00 96.31 115 HIS A O 1
ATOM 932 N N . GLU A 1 116 ? 2.311 2.984 -4.565 1.00 94.50 116 GLU A N 1
ATOM 933 C CA . GLU A 1 116 ? 2.828 4.322 -4.925 1.00 94.50 116 GLU A CA 1
ATOM 934 C C . GLU A 1 116 ? 3.517 4.333 -6.307 1.00 94.50 116 GLU A C 1
ATOM 936 O O . GLU A 1 116 ? 4.694 4.657 -6.480 1.00 94.50 116 GLU A O 1
ATOM 941 N N . SER A 1 117 ? 2.756 3.897 -7.313 1.00 94.06 117 SER A N 1
ATOM 942 C CA . SER A 1 117 ? 3.238 3.412 -8.610 1.00 94.06 117 SER A CA 1
ATOM 943 C C . SER A 1 117 ? 4.223 4.332 -9.344 1.00 94.06 117 SER A C 1
ATOM 945 O O . SER A 1 117 ? 5.185 3.864 -9.954 1.00 94.06 117 SER A O 1
ATOM 947 N N . VAL A 1 118 ? 3.978 5.645 -9.324 1.00 95.81 118 VAL A N 1
ATOM 948 C CA . VAL A 1 118 ? 4.758 6.631 -10.096 1.00 95.81 118 VAL A CA 1
ATOM 949 C C . VAL A 1 118 ? 5.758 7.408 -9.237 1.00 95.81 118 VAL A C 1
ATOM 951 O O . VAL A 1 118 ? 6.484 8.257 -9.769 1.00 95.81 118 VAL A O 1
ATOM 954 N N . ASP A 1 119 ? 5.825 7.107 -7.939 1.00 92.81 119 ASP A N 1
ATOM 955 C CA . ASP A 1 119 ? 6.756 7.725 -7.003 1.00 92.81 119 ASP A CA 1
ATOM 956 C C . ASP A 1 119 ? 8.040 6.867 -6.922 1.00 92.81 119 ASP A C 1
ATOM 958 O O . ASP A 1 119 ? 7.982 5.631 -6.878 1.00 92.81 119 ASP A O 1
ATOM 962 N N . PRO A 1 120 ? 9.232 7.493 -6.953 1.00 87.69 120 PRO A N 1
ATOM 963 C CA . PRO A 1 120 ? 10.490 6.788 -6.738 1.00 87.69 120 PRO A CA 1
ATOM 964 C C . PRO A 1 120 ? 10.665 6.528 -5.235 1.00 87.69 120 PRO A C 1
ATOM 966 O O . PRO A 1 120 ? 11.022 7.437 -4.485 1.00 87.69 120 PRO A O 1
ATOM 969 N N . LEU A 1 121 ? 10.369 5.301 -4.806 1.00 79.56 121 LEU A N 1
ATOM 970 C CA . LEU A 1 121 ? 10.442 4.879 -3.401 1.00 79.56 121 LEU A CA 1
ATOM 971 C C . LEU A 1 121 ? 11.818 4.315 -3.063 1.00 79.56 121 LEU A C 1
ATOM 973 O O . LEU A 1 121 ? 12.503 3.798 -3.939 1.00 79.56 121 LEU A O 1
ATOM 977 N N . GLY A 1 122 ? 12.198 4.401 -1.790 1.00 70.88 122 GLY A N 1
ATOM 978 C CA . GLY A 1 122 ? 13.442 3.820 -1.297 1.00 70.88 122 GLY A CA 1
ATOM 979 C C . GLY A 1 122 ? 14.720 4.506 -1.798 1.00 70.88 122 GLY A C 1
ATOM 980 O O . GLY A 1 122 ? 14.708 5.452 -2.589 1.00 70.88 122 GLY A O 1
ATOM 981 N N . PHE A 1 123 ? 15.855 4.030 -1.280 1.00 69.25 123 PHE A N 1
ATOM 982 C CA . PHE A 1 123 ? 17.193 4.429 -1.738 1.00 69.25 123 PHE A CA 1
ATOM 983 C C . PHE A 1 123 ? 17.785 3.429 -2.739 1.00 69.25 123 PHE A C 1
ATOM 985 O O . PHE A 1 123 ? 18.609 3.817 -3.564 1.00 69.25 123 PHE A O 1
ATOM 992 N N . GLU A 1 124 ? 17.373 2.162 -2.655 1.00 69.56 124 GLU A N 1
ATOM 993 C CA . GLU A 1 124 ? 17.728 1.101 -3.596 1.00 69.56 124 GLU A CA 1
ATOM 994 C C . GLU A 1 124 ? 16.510 0.776 -4.452 1.00 69.56 124 GLU A C 1
ATOM 996 O O . GLU A 1 124 ? 15.399 0.663 -3.935 1.00 69.56 124 GLU A O 1
ATOM 1001 N N . HIS A 1 125 ? 16.727 0.591 -5.752 1.00 78.81 125 HIS A N 1
ATOM 1002 C CA . HIS A 1 125 ? 15.656 0.354 -6.715 1.00 78.81 125 HIS A CA 1
ATOM 1003 C C . HIS A 1 125 ? 14.593 1.460 -6.706 1.00 78.81 125 HIS A C 1
ATOM 1005 O O . HIS A 1 125 ? 13.411 1.188 -6.852 1.00 78.81 125 HIS A O 1
ATOM 1011 N N . SER A 1 126 ? 15.007 2.723 -6.631 1.00 84.88 126 SER A N 1
ATOM 1012 C CA . SER A 1 126 ? 14.179 3.938 -6.728 1.00 84.88 126 SER A CA 1
ATOM 1013 C C . SER A 1 126 ? 13.540 4.168 -8.104 1.00 84.88 126 SER A C 1
ATOM 1015 O O . SER A 1 126 ? 13.312 5.298 -8.550 1.00 84.88 126 SER A O 1
ATOM 1017 N N . TRP A 1 127 ? 13.266 3.081 -8.818 1.00 92.75 127 TRP A N 1
ATOM 1018 C CA . TRP A 1 127 ? 12.556 3.065 -10.076 1.00 92.75 127 TRP A CA 1
ATOM 1019 C C . TRP A 1 127 ? 11.111 3.510 -9.851 1.00 92.75 127 TRP A C 1
ATOM 1021 O O . TRP A 1 127 ? 10.540 3.411 -8.762 1.00 92.75 127 TRP A O 1
ATOM 1031 N N . ARG A 1 128 ? 10.499 4.021 -10.910 1.00 94.69 128 ARG A N 1
ATOM 1032 C CA . ARG A 1 128 ? 9.100 4.448 -10.888 1.00 94.69 128 ARG A CA 1
ATOM 1033 C C . ARG A 1 128 ? 8.425 4.102 -12.194 1.00 94.69 128 ARG A C 1
ATOM 1035 O O . ARG A 1 128 ? 9.079 4.074 -13.238 1.00 94.69 128 ARG A O 1
ATOM 1042 N N . LEU A 1 129 ? 7.124 3.868 -12.145 1.00 96.62 129 LEU A N 1
ATOM 1043 C CA . LEU A 1 129 ? 6.366 3.536 -13.338 1.00 96.62 129 LEU A CA 1
ATOM 1044 C C . LEU A 1 129 ? 5.951 4.800 -14.078 1.00 96.62 129 LEU A C 1
ATOM 1046 O O . LEU A 1 129 ? 5.756 5.872 -13.500 1.00 96.62 129 LEU A O 1
ATOM 1050 N N . ASP A 1 130 ? 5.846 4.678 -15.390 1.00 96.12 130 ASP A N 1
ATOM 1051 C CA . ASP A 1 130 ? 5.160 5.662 -16.207 1.00 96.12 130 ASP A CA 1
ATOM 1052 C C . ASP A 1 130 ? 3.640 5.528 -16.037 1.00 96.12 130 ASP A C 1
ATOM 1054 O O . ASP A 1 130 ? 3.115 4.420 -15.950 1.00 96.12 130 ASP A O 1
ATOM 1058 N N . LEU A 1 131 ? 2.910 6.642 -16.047 1.00 97.12 131 LEU A N 1
ATOM 1059 C CA . LEU A 1 131 ? 1.452 6.655 -15.926 1.00 97.12 131 LEU A CA 1
ATOM 1060 C C . LEU A 1 131 ? 0.760 5.782 -16.986 1.00 97.12 131 LEU A C 1
ATOM 1062 O O . LEU A 1 131 ? -0.288 5.203 -16.710 1.00 97.12 131 LEU A O 1
ATOM 1066 N N . ASP A 1 132 ? 1.325 5.687 -18.189 1.00 97.56 132 ASP A N 1
ATOM 1067 C CA . ASP A 1 132 ? 0.785 4.837 -19.255 1.00 97.56 132 ASP A CA 1
ATOM 1068 C C . ASP A 1 132 ? 1.013 3.340 -18.986 1.00 97.56 132 ASP A C 1
ATOM 1070 O O . ASP A 1 132 ? 0.181 2.525 -19.377 1.00 97.56 132 ASP A O 1
ATOM 1074 N N . PHE A 1 133 ? 2.087 2.980 -18.270 1.00 98.44 133 PHE A N 1
ATOM 1075 C CA . PHE A 1 133 ? 2.316 1.612 -17.789 1.00 98.44 133 PHE A CA 1
ATOM 1076 C C . PHE A 1 133 ? 1.238 1.241 -16.763 1.00 98.44 133 PHE A C 1
ATOM 1078 O O . PHE A 1 133 ? 0.512 0.270 -16.950 1.00 98.44 133 PHE A O 1
ATOM 1085 N N . VAL A 1 134 ? 1.049 2.102 -15.757 1.00 98.50 134 VAL A N 1
ATOM 1086 C CA . VAL A 1 134 ? 0.039 1.912 -14.703 1.00 98.50 134 VAL A CA 1
ATOM 1087 C C . VAL A 1 134 ? -1.375 1.865 -15.287 1.00 98.50 134 VAL A C 1
ATOM 1089 O O . VAL A 1 134 ? -2.213 1.085 -14.842 1.00 98.50 134 VAL A O 1
ATOM 1092 N N . ARG A 1 135 ? -1.670 2.674 -16.314 1.00 98.62 135 ARG A N 1
ATOM 1093 C CA . ARG A 1 135 ? -2.973 2.639 -16.995 1.00 98.62 135 ARG A CA 1
ATOM 1094 C C . ARG A 1 135 ? -3.251 1.271 -17.611 1.00 98.62 135 ARG A C 1
ATOM 1096 O O . ARG A 1 135 ? -4.351 0.762 -17.427 1.00 98.62 135 ARG A O 1
ATOM 1103 N N . ALA A 1 136 ? -2.275 0.685 -18.299 1.00 98.62 136 ALA A N 1
ATOM 1104 C CA . ALA A 1 136 ? -2.427 -0.636 -18.900 1.00 98.62 136 ALA A CA 1
ATOM 1105 C C . ALA A 1 136 ? -2.640 -1.734 -17.839 1.00 98.62 136 ALA A C 1
ATOM 1107 O O . ALA A 1 136 ? -3.456 -2.629 -18.044 1.00 98.62 136 ALA A O 1
ATOM 1108 N N . GLU A 1 137 ? -1.989 -1.635 -16.675 1.00 98.69 137 GLU A N 1
ATOM 1109 C CA . GLU A 1 137 ? -2.238 -2.540 -15.541 1.00 98.69 137 GLU A CA 1
ATOM 1110 C C . GLU A 1 137 ? -3.654 -2.396 -14.978 1.00 98.69 137 GLU A C 1
ATOM 1112 O O . GLU A 1 137 ? -4.351 -3.392 -14.781 1.00 98.69 137 GLU A O 1
ATOM 1117 N N . VAL A 1 138 ? -4.127 -1.161 -14.789 1.00 98.81 138 VAL A N 1
ATOM 1118 C CA . VAL A 1 138 ? -5.508 -0.894 -14.359 1.00 98.81 138 VAL A CA 1
ATOM 1119 C C . VAL A 1 138 ? -6.522 -1.437 -15.368 1.00 98.81 138 VAL A C 1
ATOM 1121 O O . VAL A 1 138 ? -7.528 -2.021 -14.968 1.00 98.81 138 VAL A O 1
ATOM 1124 N N . GLU A 1 139 ? -6.276 -1.268 -16.667 1.00 98.69 139 GLU A N 1
ATOM 1125 C CA . GLU A 1 139 ? -7.135 -1.803 -17.730 1.00 98.69 139 GLU A CA 1
ATOM 1126 C C . GLU A 1 139 ? -7.170 -3.337 -17.717 1.00 98.69 139 GLU A C 1
ATOM 1128 O O . GLU A 1 139 ? -8.253 -3.915 -17.817 1.00 98.69 139 GLU A O 1
ATOM 1133 N N . ALA A 1 140 ? -6.025 -3.997 -17.514 1.00 98.75 140 ALA A N 1
ATOM 1134 C CA . ALA A 1 140 ? -5.949 -5.452 -17.396 1.00 98.75 140 ALA A CA 1
ATOM 1135 C C . ALA A 1 140 ? -6.722 -5.977 -16.173 1.00 98.75 140 ALA A C 1
ATOM 1137 O O . ALA A 1 140 ? -7.505 -6.920 -16.293 1.00 98.75 140 ALA A O 1
ATOM 1138 N N . VAL A 1 141 ? -6.574 -5.330 -15.012 1.00 98.81 141 VAL A N 1
ATOM 1139 C CA . VAL A 1 141 ? -7.320 -5.687 -13.793 1.00 98.81 141 VAL A CA 1
ATOM 1140 C C . VAL A 1 141 ? -8.826 -5.499 -13.985 1.00 98.81 141 VAL A C 1
ATOM 1142 O O . VAL A 1 141 ? -9.598 -6.404 -13.668 1.00 98.81 141 VAL A O 1
ATOM 1145 N N . ARG A 1 142 ? -9.260 -4.371 -14.566 1.00 98.69 142 ARG A N 1
ATOM 1146 C CA . ARG A 1 142 ? -10.683 -4.112 -14.861 1.00 98.69 142 ARG A CA 1
ATOM 1147 C C . ARG A 1 142 ? -11.265 -5.109 -15.865 1.00 98.69 142 ARG A C 1
ATOM 1149 O O . ARG A 1 142 ? -12.444 -5.438 -15.774 1.00 98.69 142 ARG A O 1
ATOM 1156 N N . ALA A 1 143 ? -10.466 -5.570 -16.826 1.00 98.62 143 ALA A N 1
ATOM 1157 C CA . ALA A 1 143 ? -10.891 -6.587 -17.782 1.00 98.62 143 ALA A CA 1
ATOM 1158 C C . ALA A 1 143 ? -11.069 -7.964 -17.117 1.00 98.62 143 ALA A C 1
ATOM 1160 O O . ALA A 1 143 ? -12.011 -8.683 -17.451 1.00 98.62 143 ALA A O 1
ATOM 1161 N N . ALA A 1 144 ? -10.198 -8.315 -16.166 1.00 98.69 144 ALA A N 1
ATOM 1162 C CA . ALA A 1 144 ? -10.246 -9.587 -15.444 1.00 98.69 144 ALA A CA 1
ATOM 1163 C C . ALA A 1 144 ? -11.391 -9.661 -14.409 1.00 98.69 144 ALA A C 1
ATOM 1165 O O . ALA A 1 144 ? -12.016 -10.719 -14.246 1.00 98.69 144 ALA A O 1
ATOM 1166 N N . ASP A 1 145 ? -11.696 -8.544 -13.739 1.00 98.62 145 ASP A N 1
ATOM 1167 C CA . ASP A 1 145 ? -12.846 -8.396 -12.840 1.00 98.62 145 ASP A CA 1
ATOM 1168 C C . ASP A 1 145 ? -13.476 -6.991 -12.954 1.00 98.62 145 ASP A C 1
ATOM 1170 O O . ASP A 1 145 ? -13.033 -6.051 -12.289 1.00 98.62 145 ASP A O 1
ATOM 1174 N N . PRO A 1 146 ? -14.552 -6.833 -13.748 1.00 97.75 146 PRO A N 1
ATOM 1175 C CA . PRO A 1 146 ? -15.244 -5.553 -13.890 1.00 97.75 146 PRO A CA 1
ATOM 1176 C C . PRO A 1 146 ? -16.164 -5.218 -12.705 1.00 97.75 146 PRO A C 1
ATOM 1178 O O . PRO A 1 146 ? -16.749 -4.135 -12.681 1.00 97.75 146 PRO A O 1
ATOM 1181 N N . SER A 1 147 ? -16.362 -6.143 -11.757 1.00 97.81 147 SER A N 1
ATOM 1182 C CA . SER A 1 147 ? -17.346 -5.993 -10.677 1.00 97.81 147 SER A CA 1
ATOM 1183 C C . SER A 1 147 ? -16.806 -5.265 -9.446 1.00 97.81 147 SER A C 1
ATOM 1185 O O . SER A 1 147 ? -17.590 -4.687 -8.690 1.00 97.81 147 SER A O 1
ATOM 1187 N N . ARG A 1 148 ? -15.483 -5.275 -9.241 1.00 98.00 148 ARG A N 1
ATOM 1188 C CA . ARG A 1 148 ? -14.827 -4.691 -8.064 1.00 98.00 148 ARG A CA 1
ATOM 1189 C C . ARG A 1 148 ? -14.065 -3.410 -8.399 1.00 98.00 148 ARG A C 1
ATOM 1191 O O . ARG A 1 148 ? -13.511 -3.292 -9.490 1.00 98.00 148 ARG A O 1
ATOM 1198 N N . PRO A 1 149 ? -14.000 -2.457 -7.454 1.00 98.56 149 PRO A N 1
ATOM 1199 C CA . PRO A 1 149 ? -13.256 -1.223 -7.644 1.00 98.56 149 PRO A CA 1
ATOM 1200 C C . PRO A 1 149 ? -11.743 -1.465 -7.660 1.00 98.56 149 PRO A C 1
ATOM 1202 O O . PRO A 1 149 ? -11.222 -2.347 -6.969 1.00 98.56 149 PRO A O 1
ATOM 1205 N N . VAL A 1 150 ? -11.036 -0.615 -8.406 1.00 98.81 150 VAL A N 1
ATOM 1206 C CA . VAL A 1 150 ? -9.573 -0.561 -8.408 1.00 98.81 150 VAL A CA 1
ATOM 1207 C C . VAL A 1 150 ? -9.078 0.542 -7.476 1.00 98.81 150 VAL A C 1
ATOM 1209 O O . VAL A 1 150 ? -9.473 1.708 -7.586 1.00 98.81 150 VAL A O 1
ATOM 1212 N N . LEU A 1 151 ? -8.175 0.171 -6.573 1.00 98.81 151 LEU A N 1
ATOM 1213 C CA . LEU A 1 151 ? -7.458 1.061 -5.677 1.00 98.81 151 LEU A CA 1
ATOM 1214 C C . LEU A 1 151 ? -6.085 1.407 -6.252 1.00 98.81 151 LEU A C 1
ATOM 1216 O O . LEU A 1 151 ? -5.333 0.531 -6.671 1.00 98.81 151 LEU A O 1
ATOM 1220 N N . LEU A 1 152 ? -5.731 2.687 -6.188 1.00 98.62 152 LEU A N 1
ATOM 1221 C CA . LEU A 1 152 ? -4.343 3.140 -6.264 1.00 98.62 152 LEU A CA 1
ATOM 1222 C C . LEU A 1 152 ? -4.062 4.024 -5.053 1.00 98.62 152 LEU A C 1
ATOM 1224 O O . LEU A 1 152 ? -4.951 4.747 -4.592 1.00 98.62 152 LEU A O 1
ATOM 1228 N N . ASN A 1 153 ? -2.835 3.984 -4.545 1.00 97.88 153 ASN A N 1
ATOM 1229 C CA . ASN A 1 153 ? -2.423 4.796 -3.409 1.00 97.88 153 ASN 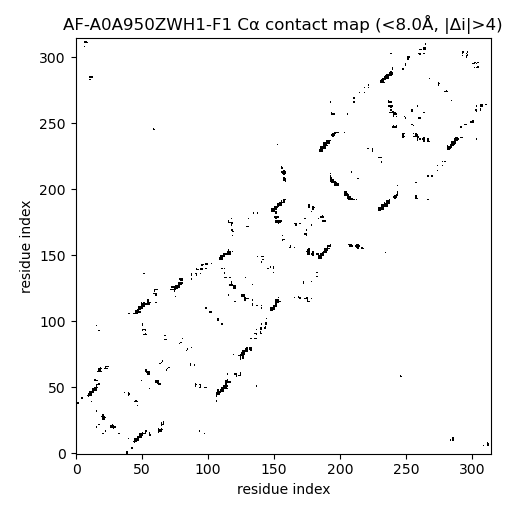A CA 1
ATOM 1230 C C . ASN A 1 153 ? -1.251 5.720 -3.740 1.00 97.88 153 ASN A C 1
ATOM 1232 O O . ASN A 1 153 ? -0.598 5.592 -4.775 1.00 97.88 153 ASN A O 1
ATOM 1236 N N . GLY A 1 154 ? -1.005 6.672 -2.848 1.00 96.31 154 GLY A N 1
ATOM 1237 C CA . GLY A 1 154 ? 0.164 7.529 -2.920 1.00 96.31 154 GLY A CA 1
ATOM 1238 C C . GLY A 1 154 ? 0.435 8.276 -1.624 1.00 96.31 154 GLY A C 1
ATOM 1239 O O . GLY A 1 154 ? -0.450 8.462 -0.777 1.00 96.31 154 GLY A O 1
ATOM 1240 N N . TYR A 1 155 ? 1.664 8.769 -1.535 1.00 93.81 155 TYR A N 1
ATOM 1241 C CA . TYR A 1 155 ? 2.173 9.434 -0.355 1.00 93.81 155 TY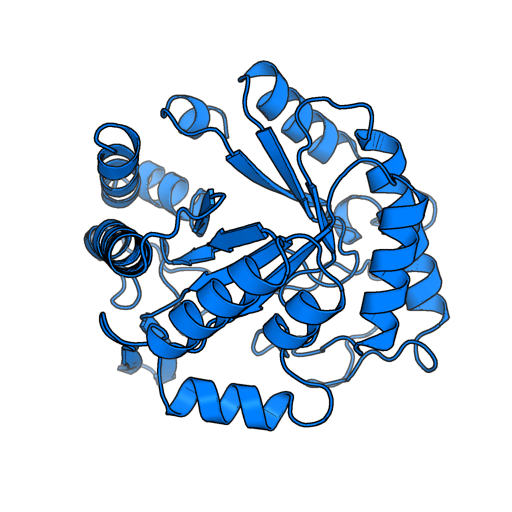R A CA 1
ATOM 1242 C C . TYR A 1 155 ? 1.503 10.790 -0.146 1.00 93.81 155 TYR A C 1
ATOM 1244 O O . TYR A 1 155 ? 1.510 11.650 -1.034 1.00 93.81 155 TYR A O 1
ATOM 1252 N N . LEU A 1 156 ? 0.949 11.014 1.049 1.00 94.88 156 LEU A N 1
ATOM 1253 C CA . LEU A 1 156 ? 0.406 12.299 1.475 1.00 94.88 156 LEU A CA 1
ATOM 1254 C C . LEU A 1 156 ? 1.533 13.162 2.066 1.00 94.88 156 LEU A C 1
ATOM 1256 O O . LEU A 1 156 ? 1.907 12.965 3.224 1.00 94.88 156 LEU A O 1
ATOM 1260 N N . PRO A 1 157 ? 2.039 14.188 1.353 1.00 91.25 157 PRO A N 1
ATOM 1261 C CA . PRO A 1 157 ? 3.164 14.974 1.840 1.00 91.25 157 PRO A CA 1
ATOM 1262 C C . PRO A 1 157 ? 2.808 15.760 3.106 1.00 91.25 157 PRO A C 1
ATOM 1264 O O . PRO A 1 157 ? 1.959 16.662 3.097 1.00 91.25 157 PRO A O 1
ATOM 1267 N N . THR A 1 158 ? 3.500 15.449 4.202 1.00 91.62 158 THR A N 1
ATOM 1268 C CA . THR A 1 158 ? 3.208 15.983 5.541 1.00 91.62 158 THR A CA 1
ATOM 1269 C C . THR A 1 158 ? 4.009 17.240 5.889 1.00 91.62 158 THR A C 1
ATOM 1271 O O . THR A 1 158 ? 3.618 17.988 6.780 1.00 91.62 158 THR A O 1
ATOM 1274 N N . SER A 1 159 ? 5.065 17.574 5.145 1.00 88.25 159 SER A N 1
ATOM 1275 C CA . SER A 1 159 ? 5.874 18.782 5.366 1.00 88.25 159 SER A CA 1
ATOM 1276 C C . SER A 1 159 ? 6.204 19.512 4.058 1.00 88.25 159 SER A C 1
ATOM 1278 O O . SER A 1 159 ? 6.077 18.959 2.964 1.00 88.25 159 SER A O 1
ATOM 1280 N N . LEU A 1 160 ? 6.612 20.786 4.147 1.00 87.69 160 LEU A N 1
ATOM 1281 C CA . LEU A 1 160 ? 7.004 21.568 2.967 1.00 87.69 160 LEU A CA 1
ATOM 1282 C C . LEU A 1 160 ? 8.213 20.958 2.230 1.00 87.69 160 LEU A C 1
ATOM 1284 O O . LEU A 1 160 ? 8.107 20.831 1.011 1.00 87.69 160 LEU A O 1
ATOM 1288 N N . PRO A 1 161 ? 9.314 20.558 2.904 1.00 87.06 161 PRO A N 1
ATOM 1289 C CA . PRO A 1 161 ? 10.442 19.923 2.226 1.00 87.06 161 PRO A CA 1
ATOM 1290 C C . PRO A 1 161 ? 10.028 18.650 1.490 1.00 87.06 161 PRO A C 1
ATOM 1292 O O . PRO A 1 161 ? 10.318 18.517 0.306 1.00 8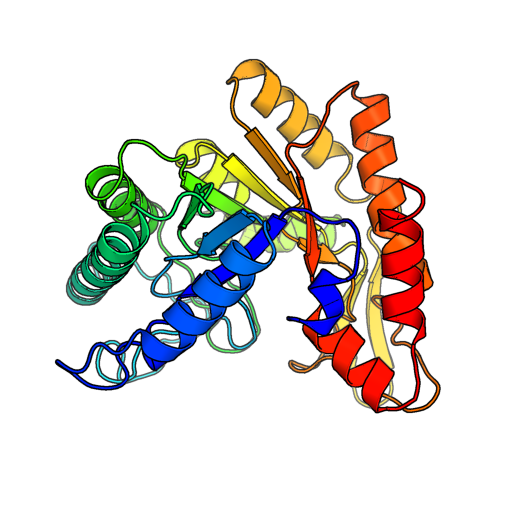7.06 161 PRO A O 1
ATOM 1295 N N . VAL A 1 162 ? 9.262 17.773 2.147 1.00 86.75 162 VAL A N 1
ATOM 1296 C CA . VAL A 1 162 ? 8.794 16.517 1.543 1.00 86.75 162 VAL A CA 1
ATOM 1297 C C . VAL A 1 162 ? 7.922 16.786 0.318 1.00 86.75 162 VAL A C 1
ATOM 1299 O O . VAL A 1 162 ? 8.144 16.198 -0.734 1.00 86.75 162 VAL A O 1
ATOM 1302 N N . ARG A 1 163 ? 6.999 17.754 0.400 1.00 89.62 163 ARG A N 1
ATOM 1303 C CA . ARG A 1 163 ? 6.164 18.147 -0.743 1.00 89.62 163 ARG A CA 1
ATOM 1304 C C . ARG A 1 163 ? 6.980 18.666 -1.927 1.00 89.62 163 ARG A C 1
ATOM 1306 O O . ARG A 1 163 ? 6.638 18.377 -3.068 1.00 89.62 163 ARG A O 1
ATOM 1313 N N . LEU A 1 164 ? 8.008 19.478 -1.672 1.00 90.75 164 LEU A N 1
ATOM 1314 C CA . LEU A 1 164 ? 8.856 20.029 -2.732 1.00 90.75 164 LEU A CA 1
ATOM 1315 C C . LEU A 1 164 ? 9.703 18.938 -3.390 1.00 90.75 164 LEU A C 1
ATOM 1317 O O . LEU A 1 164 ? 9.804 18.921 -4.614 1.00 90.75 164 LEU A O 1
ATOM 1321 N N . THR A 1 165 ? 10.257 18.020 -2.595 1.00 89.56 165 THR A N 1
ATOM 1322 C CA . THR A 1 165 ? 11.012 16.868 -3.097 1.00 89.56 165 THR A CA 1
ATOM 1323 C C . THR A 1 165 ? 10.124 15.955 -3.936 1.00 89.56 165 THR A C 1
ATOM 1325 O O . THR A 1 165 ? 10.470 15.675 -5.082 1.00 89.56 165 THR A O 1
ATOM 1328 N N . GLN A 1 166 ? 8.955 15.562 -3.419 1.00 90.75 166 GLN A N 1
ATOM 1329 C CA . GLN A 1 166 ? 7.997 14.729 -4.150 1.00 90.75 166 GLN A CA 1
ATOM 1330 C C . GLN A 1 166 ? 7.601 15.394 -5.471 1.00 90.75 166 GLN A C 1
ATOM 1332 O O . GLN A 1 166 ? 7.730 14.779 -6.525 1.00 90.75 166 GLN A O 1
ATOM 1337 N N . TRP A 1 167 ? 7.217 16.677 -5.440 1.00 92.50 167 TRP A N 1
ATOM 1338 C CA . TRP A 1 167 ? 6.885 17.426 -6.653 1.00 92.50 167 TRP A CA 1
ATOM 1339 C C . TRP A 1 167 ? 8.045 17.458 -7.650 1.00 92.50 167 TRP A C 1
ATOM 1341 O O . TRP A 1 167 ? 7.830 17.232 -8.834 1.00 92.50 167 TRP A O 1
ATOM 1351 N N . TRP A 1 168 ? 9.276 17.722 -7.205 1.00 93.00 168 TRP A N 1
ATOM 1352 C CA . TRP A 1 168 ? 10.431 17.781 -8.101 1.00 93.00 168 TRP A CA 1
ATOM 1353 C C . TRP A 1 168 ? 10.687 16.446 -8.809 1.00 93.00 168 TRP A C 1
ATOM 1355 O O . TRP A 1 168 ? 10.953 16.435 -10.013 1.00 93.00 168 TRP A O 1
ATOM 1365 N N . LEU A 1 169 ? 10.578 15.340 -8.069 1.00 91.00 169 LEU A N 1
ATOM 1366 C CA . LEU A 1 169 ? 10.825 13.985 -8.563 1.00 91.00 169 LEU A CA 1
ATOM 1367 C C . LEU A 1 169 ? 9.723 13.474 -9.502 1.00 91.00 169 LEU A C 1
ATOM 1369 O O . LEU A 1 169 ? 9.992 12.606 -10.332 1.00 91.00 169 LEU A O 1
ATOM 1373 N N . THR A 1 170 ? 8.507 14.018 -9.408 1.00 92.94 170 THR A N 1
ATOM 1374 C CA . THR A 1 170 ? 7.344 13.551 -10.182 1.00 92.94 170 THR A CA 1
ATOM 1375 C C . THR A 1 170 ? 6.740 14.605 -11.116 1.00 92.94 170 THR A C 1
ATOM 1377 O O . THR A 1 170 ? 5.753 14.328 -11.795 1.00 92.94 170 THR A O 1
ATOM 1380 N N . ARG A 1 171 ? 7.325 15.810 -11.223 1.00 93.25 171 ARG A N 1
ATOM 1381 C CA . ARG A 1 171 ? 6.790 16.944 -12.017 1.00 93.25 171 ARG A CA 1
ATOM 1382 C C . ARG A 1 171 ? 6.529 16.646 -13.493 1.00 93.25 171 ARG A C 1
ATOM 1384 O O . ARG A 1 171 ? 5.806 17.393 -14.143 1.00 93.25 171 ARG A O 1
ATOM 1391 N N . ASP A 1 172 ? 7.150 15.608 -14.032 1.00 93.12 172 ASP A N 1
ATOM 1392 C CA . ASP A 1 172 ? 7.030 15.196 -15.426 1.00 93.12 172 ASP A CA 1
ATOM 1393 C C . ASP A 1 172 ? 5.743 14.415 -15.736 1.00 93.12 172 ASP A C 1
ATOM 1395 O O . ASP A 1 172 ? 5.348 14.363 -16.899 1.00 93.12 172 ASP A O 1
ATOM 1399 N N . GLN A 1 173 ? 5.078 13.831 -14.731 1.00 94.44 173 GLN A N 1
ATOM 1400 C CA . GLN A 1 173 ? 3.813 13.098 -14.918 1.00 94.44 173 GLN A CA 1
ATOM 1401 C C . GLN A 1 173 ? 2.755 13.314 -13.818 1.00 94.44 173 GLN A C 1
ATOM 1403 O O . GLN A 1 173 ? 1.571 13.044 -14.044 1.00 94.44 173 GLN A O 1
ATOM 1408 N N . GLY A 1 174 ? 3.150 13.874 -12.674 1.00 94.88 174 GLY A N 1
ATOM 1409 C CA . GLY A 1 174 ? 2.372 13.916 -11.437 1.00 94.88 174 GLY A CA 1
ATOM 1410 C C . GLY A 1 174 ? 2.765 12.787 -10.480 1.00 94.88 174 GLY A C 1
ATOM 1411 O O . GLY A 1 174 ? 3.303 11.769 -10.906 1.00 94.88 174 GLY A O 1
ATOM 1412 N N . ASP A 1 175 ? 2.506 12.991 -9.190 1.00 96.00 175 ASP A N 1
ATOM 1413 C CA . ASP A 1 175 ? 2.720 11.986 -8.142 1.00 96.00 175 ASP A CA 1
ATOM 1414 C C . ASP A 1 175 ? 1.650 10.877 -8.158 1.00 96.00 175 ASP A C 1
ATOM 1416 O O . ASP A 1 175 ? 0.673 10.911 -8.917 1.00 96.00 175 ASP A O 1
ATOM 1420 N N . SER A 1 176 ? 1.827 9.883 -7.294 1.00 97.12 176 SER A N 1
ATOM 1421 C CA . SER A 1 176 ? 0.953 8.713 -7.201 1.00 97.12 176 SER A CA 1
ATOM 1422 C C . SER A 1 176 ? -0.455 9.046 -6.719 1.00 97.12 176 SER A C 1
ATOM 1424 O O . SER A 1 176 ? -1.406 8.381 -7.125 1.00 97.12 176 SER A O 1
ATOM 1426 N N . LEU A 1 177 ? -0.649 10.147 -5.983 1.00 97.31 177 LEU A N 1
ATOM 1427 C CA . LEU A 1 177 ? -1.993 10.644 -5.683 1.00 97.31 177 LEU A CA 1
ATOM 1428 C C . LEU A 1 177 ? -2.669 11.216 -6.933 1.00 97.31 177 LEU A C 1
ATOM 1430 O O . LEU A 1 177 ? -3.860 10.987 -7.143 1.00 97.31 177 LEU A O 1
ATOM 1434 N N . VAL A 1 178 ? -1.936 11.922 -7.798 1.00 97.00 178 VAL A N 1
ATOM 1435 C CA . VAL A 1 178 ? -2.456 12.368 -9.101 1.00 97.00 178 VAL A CA 1
ATOM 1436 C C . VAL A 1 178 ? -2.783 11.170 -9.996 1.00 97.00 178 VAL A C 1
ATOM 1438 O O . VAL A 1 178 ? -3.833 11.176 -10.644 1.00 97.00 178 VAL A O 1
ATOM 1441 N N . ALA A 1 179 ? -1.934 10.138 -10.023 1.00 97.62 179 ALA A N 1
ATOM 1442 C CA . ALA A 1 179 ? -2.211 8.899 -10.752 1.00 97.62 179 ALA A CA 1
ATOM 1443 C C . ALA A 1 179 ? -3.484 8.211 -10.226 1.00 97.62 179 ALA A C 1
ATOM 1445 O O . ALA A 1 179 ? -4.385 7.902 -11.012 1.00 97.62 179 ALA A O 1
ATOM 1446 N N . ALA A 1 180 ? -3.623 8.084 -8.904 1.00 98.19 180 ALA A N 1
ATOM 1447 C CA . ALA A 1 180 ? -4.796 7.502 -8.262 1.00 98.19 180 ALA A CA 1
ATOM 1448 C C . ALA A 1 180 ? -6.081 8.291 -8.558 1.00 98.19 180 ALA A C 1
ATOM 1450 O O . ALA A 1 180 ? -7.097 7.708 -8.933 1.00 98.19 180 ALA A O 1
ATOM 1451 N N . GLN A 1 181 ? -6.038 9.627 -8.509 1.00 98.00 181 GLN A N 1
ATOM 1452 C CA . GLN A 1 181 ? -7.179 10.472 -8.881 1.00 98.00 181 GLN A CA 1
ATOM 1453 C C . GLN A 1 181 ? -7.584 10.330 -10.357 1.00 98.00 181 GLN A C 1
ATOM 1455 O O . GLN A 1 181 ? -8.728 10.626 -10.708 1.00 98.00 181 GLN A O 1
ATOM 1460 N N . ARG A 1 182 ? -6.674 9.915 -11.245 1.00 97.62 182 ARG A N 1
ATOM 1461 C CA . ARG A 1 182 ? -6.969 9.713 -12.672 1.00 97.62 182 ARG A CA 1
ATOM 1462 C C . ARG A 1 182 ? -7.528 8.321 -12.947 1.00 97.62 182 ARG A C 1
ATOM 1464 O O . ARG A 1 182 ? -8.530 8.221 -13.649 1.00 97.62 182 ARG A O 1
ATOM 1471 N N . LEU A 1 183 ? -6.902 7.286 -12.390 1.00 98.31 183 LEU A N 1
ATOM 1472 C CA . LEU A 1 183 ? -7.111 5.891 -12.792 1.00 98.31 183 LEU A CA 1
ATOM 1473 C C . LEU A 1 183 ? -7.935 5.063 -11.789 1.00 98.31 183 LEU A C 1
ATOM 1475 O O . LEU A 1 183 ? -8.584 4.093 -12.183 1.00 98.31 183 LEU A O 1
ATOM 1479 N N . GLY A 1 184 ? -7.918 5.442 -10.509 1.00 97.69 184 GLY A N 1
ATOM 1480 C CA . GLY A 1 184 ? -8.529 4.678 -9.424 1.00 97.69 184 GLY A CA 1
ATOM 1481 C C . GLY A 1 184 ? -9.998 5.014 -9.188 1.00 97.69 184 GLY A C 1
ATOM 1482 O O . GLY A 1 184 ? -10.432 6.162 -9.352 1.00 97.69 184 GLY A O 1
ATOM 1483 N N . ASP A 1 185 ? -10.744 4.002 -8.750 1.00 98.31 185 ASP A N 1
ATOM 1484 C CA . ASP A 1 185 ? -12.085 4.142 -8.172 1.00 98.31 185 ASP A CA 1
ATOM 1485 C C . ASP A 1 185 ? -11.988 4.467 -6.670 1.00 98.31 185 ASP A C 1
ATOM 1487 O O . ASP A 1 185 ? -12.817 5.206 -6.130 1.00 98.31 185 ASP A O 1
ATOM 1491 N N . ILE A 1 186 ? -10.917 3.975 -6.032 1.00 98.62 186 ILE A N 1
ATOM 1492 C CA . ILE A 1 186 ? -10.513 4.277 -4.658 1.00 98.62 186 ILE A CA 1
ATOM 1493 C C . ILE A 1 186 ? -9.155 4.978 -4.672 1.00 98.62 186 ILE A C 1
ATOM 1495 O O . ILE A 1 186 ? -8.202 4.482 -5.277 1.00 98.62 186 ILE A O 1
ATOM 1499 N N . VAL A 1 187 ? -9.051 6.103 -3.962 1.00 98.69 187 VAL A N 1
ATOM 1500 C CA . VAL A 1 187 ? -7.763 6.748 -3.675 1.00 98.69 187 VAL A CA 1
ATOM 1501 C C . VAL A 1 187 ? -7.319 6.384 -2.262 1.00 98.69 187 VAL A C 1
ATOM 1503 O O . VAL A 1 187 ? -7.977 6.736 -1.280 1.00 98.69 187 VAL A O 1
ATOM 1506 N N . GLY A 1 188 ? -6.197 5.676 -2.174 1.00 98.25 188 GLY A N 1
ATOM 1507 C CA . GLY A 1 188 ? -5.503 5.370 -0.929 1.00 98.25 188 GLY A CA 1
ATOM 1508 C C . GLY A 1 188 ? -4.500 6.456 -0.552 1.00 98.25 188 GLY A C 1
ATOM 1509 O O . GLY A 1 188 ? -3.759 6.948 -1.404 1.00 98.25 188 GLY A O 1
ATOM 1510 N N . LEU A 1 189 ? -4.491 6.850 0.718 1.00 98.00 189 LEU A N 1
ATOM 1511 C CA . LEU A 1 189 ? -3.531 7.802 1.267 1.00 98.00 189 LEU A CA 1
ATOM 1512 C C . LEU A 1 189 ? -2.538 7.099 2.184 1.00 98.00 189 LEU A C 1
ATOM 1514 O O . LEU A 1 189 ? -2.947 6.412 3.125 1.00 98.00 189 LEU A O 1
ATOM 1518 N N . ASP A 1 190 ? -1.261 7.381 1.960 1.00 95.94 190 ASP A N 1
ATOM 1519 C CA . ASP A 1 190 ? -0.177 6.917 2.813 1.00 95.94 190 ASP A CA 1
ATOM 1520 C C . ASP A 1 190 ? 0.322 8.102 3.657 1.00 95.94 190 ASP A C 1
ATOM 1522 O O . ASP A 1 190 ? 0.759 9.135 3.148 1.00 95.94 190 ASP A O 1
ATOM 1526 N N . TYR A 1 191 ? 0.151 8.010 4.974 1.00 95.81 191 TYR A N 1
ATOM 1527 C CA . TYR A 1 191 ? 0.322 9.097 5.932 1.00 95.81 191 TYR A CA 1
ATOM 1528 C C . TYR A 1 191 ? 1.406 8.770 6.957 1.00 95.81 191 TYR A C 1
ATOM 1530 O O . TYR A 1 191 ? 1.165 8.109 7.971 1.00 95.81 191 TYR A O 1
ATOM 1538 N N . TYR A 1 192 ? 2.581 9.345 6.709 1.00 93.56 192 TYR A N 1
ATOM 1539 C CA . TYR A 1 192 ? 3.755 9.262 7.570 1.00 93.56 192 TYR A CA 1
ATOM 1540 C C . TYR A 1 192 ? 4.164 10.672 8.017 1.00 93.56 192 TYR A C 1
ATOM 1542 O O 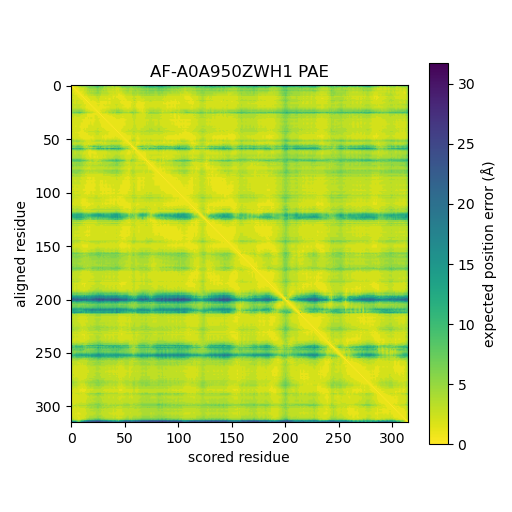. TYR A 1 192 ? 4.926 11.360 7.334 1.00 93.56 192 TYR A O 1
ATOM 1550 N N . PRO A 1 193 ? 3.604 11.179 9.131 1.00 92.69 193 PRO A N 1
ATOM 1551 C CA . PRO A 1 193 ? 3.925 12.515 9.625 1.00 92.69 193 PRO A CA 1
ATOM 1552 C C . PRO A 1 193 ? 5.338 12.633 10.182 1.00 92.69 193 PRO A C 1
ATOM 1554 O O . PRO A 1 193 ? 5.848 13.749 10.244 1.00 92.69 193 PRO A O 1
ATOM 1557 N N . ARG A 1 194 ? 5.963 11.524 10.585 1.00 92.31 194 ARG A N 1
ATOM 1558 C CA . ARG A 1 194 ? 7.312 11.524 11.140 1.00 92.31 194 ARG A CA 1
ATOM 1559 C C . ARG A 1 194 ? 8.172 10.470 10.477 1.00 92.31 194 ARG A C 1
ATOM 1561 O O . ARG A 1 194 ? 7.856 9.292 10.531 1.00 92.31 194 ARG A O 1
ATOM 1568 N N . ASN A 1 195 ? 9.299 10.866 9.914 1.00 87.50 195 ASN A N 1
ATOM 1569 C CA . ASN A 1 195 ? 10.235 9.915 9.327 1.00 87.50 195 ASN A CA 1
ATOM 1570 C C . ASN A 1 195 ? 11.666 10.428 9.444 1.00 87.50 195 ASN A C 1
ATOM 1572 O O . ASN A 1 195 ? 11.916 11.638 9.498 1.00 87.50 195 ASN A O 1
ATOM 1576 N N . ALA A 1 196 ? 12.614 9.500 9.500 1.00 85.50 196 ALA A N 1
ATOM 1577 C CA . ALA A 1 196 ? 14.019 9.839 9.373 1.00 85.50 196 ALA A CA 1
ATOM 1578 C C . ALA A 1 196 ? 14.315 10.330 7.945 1.00 85.50 196 ALA A C 1
ATOM 1580 O O . ALA A 1 196 ? 13.785 9.805 6.966 1.00 85.50 196 ALA A O 1
ATOM 1581 N N . LEU A 1 197 ? 15.159 11.356 7.833 1.00 80.88 197 LEU A N 1
ATOM 1582 C CA . LEU A 1 197 ? 15.667 11.873 6.560 1.00 80.88 197 LEU A CA 1
ATOM 1583 C C . LEU A 1 197 ? 17.076 11.354 6.277 1.00 80.88 197 LEU A C 1
ATOM 1585 O O . LEU A 1 197 ? 17.370 10.922 5.168 1.00 80.88 197 LEU A O 1
ATOM 1589 N N . VAL A 1 198 ? 17.958 11.428 7.276 1.00 77.19 198 VAL A N 1
ATOM 1590 C CA . VAL A 1 198 ? 19.351 10.986 7.164 1.00 77.19 198 VAL A CA 1
ATOM 1591 C C . VAL A 1 198 ? 19.875 10.539 8.525 1.00 77.19 198 VAL A C 1
ATOM 1593 O O . VAL A 1 198 ? 19.636 11.199 9.537 1.00 77.19 198 VAL A O 1
ATOM 1596 N N . GLY A 1 199 ? 20.606 9.425 8.539 1.00 74.94 199 GLY A N 1
ATOM 1597 C CA . GLY A 1 199 ? 21.394 8.965 9.681 1.00 74.94 199 GLY A CA 1
ATOM 1598 C C . GLY A 1 199 ? 22.884 9.229 9.451 1.00 74.94 199 GLY A C 1
ATOM 1599 O O . GLY A 1 199 ? 23.437 8.838 8.426 1.00 74.94 199 GLY A O 1
ATOM 1600 N N . LEU A 1 200 ? 23.545 9.888 10.400 1.00 72.62 200 LEU A N 1
ATOM 1601 C CA . LEU A 1 200 ? 24.985 10.142 10.433 1.00 72.62 200 LEU A CA 1
ATOM 1602 C C . LEU A 1 200 ? 25.556 9.620 11.753 1.00 72.62 200 LEU A C 1
ATOM 1604 O O . LEU A 1 200 ? 25.453 10.305 12.765 1.00 72.62 200 LEU A O 1
ATOM 1608 N N . ARG A 1 201 ? 26.194 8.441 11.735 1.00 74.25 201 ARG A N 1
ATOM 1609 C CA . ARG A 1 201 ? 26.784 7.761 12.912 1.00 74.25 201 ARG A CA 1
ATOM 1610 C C . ARG A 1 201 ? 25.881 7.805 14.156 1.00 74.25 201 ARG A C 1
ATOM 1612 O O . ARG A 1 201 ? 25.026 6.941 14.286 1.00 74.25 201 ARG A O 1
ATOM 1619 N N . ASP A 1 202 ? 26.052 8.800 15.025 1.00 78.81 202 ASP A N 1
ATOM 1620 C CA . ASP A 1 202 ? 25.341 8.926 16.304 1.00 78.81 202 ASP A CA 1
ATOM 1621 C C . ASP A 1 202 ? 24.096 9.833 16.244 1.00 78.81 202 ASP A C 1
ATOM 1623 O O . ASP A 1 202 ? 23.378 9.975 17.231 1.00 78.81 202 ASP A O 1
ATOM 1627 N N . TRP A 1 203 ? 23.825 10.465 15.098 1.00 77.69 203 TRP A N 1
ATOM 1628 C CA . TRP A 1 203 ? 22.739 11.430 14.925 1.00 77.69 203 TRP A CA 1
ATOM 1629 C C . TRP A 1 203 ? 21.808 11.007 13.799 1.00 77.69 203 TRP A C 1
ATOM 1631 O O . TRP A 1 203 ? 22.253 10.683 12.703 1.00 77.69 203 TRP A O 1
ATOM 1641 N N . THR A 1 204 ? 20.503 11.070 14.040 1.00 85.81 204 THR A N 1
ATOM 1642 C CA . THR A 1 204 ? 19.490 10.924 12.988 1.00 85.81 204 THR A CA 1
ATOM 1643 C C . THR A 1 204 ? 18.693 12.212 12.904 1.00 85.81 204 THR A C 1
ATOM 1645 O O . THR A 1 204 ? 18.202 12.714 13.916 1.00 85.81 204 THR A O 1
ATOM 1648 N N . LEU A 1 205 ? 18.597 12.768 11.700 1.00 87.19 205 LEU A N 1
ATOM 1649 C CA . LEU A 1 205 ? 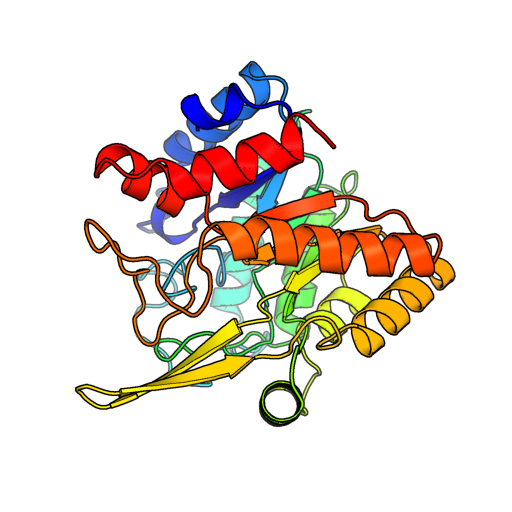17.742 13.909 11.421 1.00 87.19 205 LEU A CA 1
ATOM 1650 C C . LEU A 1 205 ? 16.353 13.400 11.058 1.00 87.19 205 LEU A C 1
ATOM 1652 O O . LEU A 1 205 ? 16.207 12.612 10.124 1.00 87.19 205 LEU A O 1
ATOM 1656 N N . TYR A 1 206 ? 15.344 13.907 11.753 1.00 88.75 206 TYR A N 1
ATOM 1657 C CA . TYR A 1 206 ? 13.948 13.581 11.502 1.00 88.75 206 TYR A CA 1
ATOM 1658 C C . TYR A 1 206 ? 13.192 14.785 10.959 1.00 88.75 206 TYR A C 1
ATOM 1660 O O . TYR A 1 206 ? 13.525 15.936 11.252 1.00 88.75 206 TYR A O 1
ATOM 1668 N N . VAL A 1 207 ? 12.132 14.506 10.209 1.00 88.25 207 VAL A N 1
ATOM 1669 C CA . VAL A 1 207 ? 11.106 15.489 9.872 1.00 88.25 207 VAL A CA 1
ATOM 1670 C C . VAL A 1 207 ? 9.838 15.196 10.668 1.00 88.25 207 VAL A C 1
ATOM 1672 O O . VAL A 1 207 ? 9.457 14.039 10.813 1.00 88.25 207 VAL A O 1
ATOM 1675 N N . ASP A 1 208 ? 9.197 16.248 11.182 1.00 90.69 208 ASP A N 1
ATOM 1676 C CA . ASP A 1 208 ? 7.855 16.196 11.771 1.00 90.69 208 ASP A CA 1
ATOM 1677 C C . ASP A 1 208 ? 6.924 17.106 10.965 1.00 90.69 208 ASP A C 1
ATOM 1679 O O . ASP A 1 208 ? 7.097 18.328 10.939 1.00 90.69 208 ASP A O 1
ATOM 1683 N N . GLY A 1 209 ? 5.926 16.531 10.304 1.00 85.12 209 GLY A N 1
ATOM 1684 C CA . GLY A 1 209 ? 4.830 17.284 9.699 1.00 85.12 209 GLY A CA 1
ATOM 1685 C C . GLY A 1 209 ? 3.874 17.879 10.739 1.00 85.12 209 GLY A C 1
ATOM 1686 O O . GLY A 1 209 ? 3.124 18.815 10.441 1.00 85.12 209 GLY A O 1
ATOM 1687 N N . GLY A 1 210 ? 3.895 17.362 11.970 1.00 85.19 210 GLY A N 1
ATOM 1688 C CA . GLY A 1 210 ? 2.980 17.704 13.049 1.00 85.19 210 GLY A CA 1
ATOM 1689 C C . GLY A 1 210 ? 1.513 17.408 12.715 1.00 85.19 210 GLY A C 1
ATOM 1690 O O . GLY A 1 210 ? 1.152 16.970 11.626 1.00 85.19 210 GLY A O 1
ATOM 1691 N N . HIS A 1 211 ? 0.607 17.751 13.633 1.00 79.62 211 HIS A N 1
ATOM 1692 C CA . HIS A 1 211 ? -0.840 17.489 13.493 1.00 79.62 211 HIS A CA 1
ATOM 1693 C C . HIS A 1 211 ? -1.564 18.318 12.415 1.00 79.62 211 HIS A C 1
ATOM 1695 O O . HIS A 1 211 ? -2.788 18.249 12.282 1.00 79.62 211 HIS A O 1
ATOM 1701 N N . ARG A 1 212 ? -0.845 19.179 11.688 1.00 83.69 212 ARG A N 1
ATOM 1702 C CA . ARG A 1 212 ? -1.384 19.983 10.576 1.00 83.69 212 ARG A CA 1
ATOM 1703 C C . ARG A 1 212 ? -0.717 19.654 9.242 1.00 83.69 212 ARG A C 1
ATOM 1705 O O . ARG A 1 212 ? -1.218 20.102 8.207 1.00 83.69 212 ARG A O 1
ATOM 1712 N N . GLY A 1 213 ? 0.378 18.898 9.263 1.00 87.00 213 GLY A N 1
ATOM 1713 C CA . GLY A 1 213 ? 1.075 18.429 8.078 1.00 87.00 213 GLY A CA 1
ATOM 1714 C C . GLY A 1 213 ? 0.155 17.598 7.200 1.00 87.00 213 GLY A C 1
ATOM 1715 O O . GLY A 1 213 ? -0.592 16.774 7.701 1.00 87.00 213 GLY A O 1
ATOM 1716 N N . GLY A 1 214 ? 0.109 17.863 5.896 1.00 90.44 214 GLY A N 1
ATOM 1717 C CA . GLY A 1 214 ? -0.786 17.143 4.980 1.00 90.44 214 GLY A CA 1
ATOM 1718 C C . GLY A 1 214 ? -2.279 17.506 5.076 1.00 90.44 214 GLY A C 1
ATOM 1719 O O . GLY A 1 214 ? -2.989 17.322 4.089 1.00 90.44 214 GLY A O 1
ATOM 1720 N N . ARG A 1 215 ? -2.766 18.131 6.168 1.00 95.31 215 ARG A N 1
ATOM 1721 C CA . ARG A 1 215 ? -4.200 18.461 6.374 1.00 95.31 215 ARG A CA 1
ATOM 1722 C C . ARG A 1 215 ? -4.829 19.193 5.192 1.00 95.31 215 ARG A C 1
ATOM 1724 O O . ARG A 1 215 ? -5.937 18.871 4.781 1.00 95.31 215 ARG A O 1
ATOM 1731 N N . ARG A 1 216 ? -4.144 20.199 4.639 1.00 94.69 216 ARG A N 1
ATOM 1732 C CA . ARG A 1 216 ? -4.661 20.951 3.484 1.00 94.69 216 ARG A CA 1
ATOM 1733 C C . ARG A 1 216 ? -4.897 20.026 2.287 1.00 94.69 216 ARG A C 1
ATOM 1735 O O . ARG A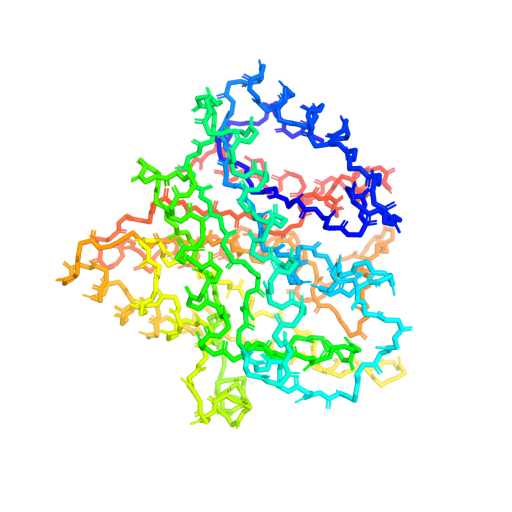 1 216 ? -5.975 20.064 1.707 1.00 94.69 216 ARG A O 1
ATOM 1742 N N . ARG A 1 217 ? -3.907 19.196 1.949 1.00 95.19 217 ARG A N 1
ATOM 1743 C CA . ARG A 1 217 ? -3.984 18.267 0.818 1.00 95.19 217 ARG A CA 1
ATOM 1744 C C . ARG A 1 217 ? -5.043 17.190 1.058 1.00 95.19 217 ARG A C 1
ATOM 1746 O O . ARG A 1 217 ? -5.819 16.905 0.156 1.00 95.19 217 ARG A O 1
ATOM 1753 N N . PHE A 1 218 ? -5.147 16.682 2.285 1.00 97.31 218 PHE A N 1
ATOM 1754 C CA . PHE A 1 218 ? -6.229 15.789 2.702 1.00 97.31 218 PHE A CA 1
ATOM 1755 C C . PHE A 1 218 ? -7.614 16.412 2.455 1.00 97.31 218 PHE A C 1
ATOM 1757 O O . PHE A 1 218 ? -8.475 15.788 1.844 1.00 97.31 218 PHE A O 1
ATOM 1764 N N . LEU A 1 219 ? -7.831 17.672 2.853 1.00 97.31 219 LEU A N 1
ATOM 1765 C CA . LEU A 1 219 ? -9.107 18.361 2.621 1.00 97.31 219 LEU A CA 1
ATOM 1766 C C . LEU A 1 219 ? -9.391 18.601 1.128 1.00 97.31 219 LEU A C 1
ATOM 1768 O O . LEU A 1 219 ? -10.544 18.510 0.708 1.00 97.31 219 LEU A O 1
ATOM 1772 N N . GLU A 1 220 ? -8.365 18.877 0.319 1.00 97.06 220 GLU A N 1
ATOM 1773 C CA . GLU A 1 220 ? -8.491 18.962 -1.145 1.00 97.06 220 GLU A CA 1
ATOM 1774 C C . GLU A 1 220 ? -8.941 17.615 -1.748 1.00 97.06 220 GLU A C 1
ATOM 1776 O O . GLU A 1 220 ? -9.820 17.588 -2.614 1.00 97.06 220 GLU A O 1
ATOM 1781 N N . LEU A 1 221 ? -8.398 16.498 -1.251 1.00 97.75 221 LEU A N 1
ATOM 1782 C CA . LEU A 1 221 ? -8.783 15.141 -1.653 1.00 97.75 221 LEU A CA 1
ATOM 1783 C C . LEU A 1 221 ? -10.205 14.788 -1.204 1.00 97.75 221 LEU A C 1
ATOM 1785 O O . LEU A 1 221 ? -10.967 14.246 -1.997 1.00 97.75 221 LEU A O 1
ATOM 1789 N N . VAL A 1 222 ? -10.617 15.187 0.002 1.00 98.25 222 VAL A N 1
ATOM 1790 C CA . VAL A 1 222 ? -12.009 15.053 0.468 1.00 98.25 222 VAL A CA 1
ATOM 1791 C C . VAL A 1 222 ? -12.978 15.813 -0.446 1.00 98.25 222 VAL A C 1
ATOM 1793 O O . VAL A 1 222 ? -14.028 15.296 -0.829 1.00 98.25 222 VAL A O 1
ATOM 1796 N N . GLN A 1 223 ? -12.640 17.046 -0.835 1.00 97.81 223 GLN A N 1
ATOM 1797 C CA . GLN A 1 223 ? -13.458 17.814 -1.780 1.00 97.81 223 GLN A CA 1
ATOM 1798 C C . GLN A 1 223 ? -13.503 17.163 -3.164 1.00 97.81 223 GLN A C 1
ATOM 1800 O O . GLN A 1 223 ? -14.529 17.219 -3.838 1.00 97.81 223 GLN A O 1
ATOM 1805 N N . TRP A 1 224 ? -12.397 16.573 -3.613 1.00 97.44 224 TRP A N 1
ATOM 1806 C CA . TRP A 1 224 ? -12.351 15.806 -4.855 1.00 97.44 224 TRP A CA 1
ATOM 1807 C C . TRP A 1 224 ? -13.227 14.547 -4.792 1.00 97.44 224 TRP A C 1
ATOM 1809 O O . TRP A 1 224 ? -14.033 14.343 -5.701 1.00 97.44 224 TRP A O 1
ATOM 1819 N N . ALA A 1 225 ? -13.144 13.771 -3.710 1.00 97.75 225 ALA A N 1
ATOM 1820 C CA . ALA A 1 225 ? -13.938 12.562 -3.497 1.00 97.75 225 ALA A CA 1
ATOM 1821 C C . ALA A 1 225 ? -15.437 12.888 -3.539 1.00 97.75 225 ALA A C 1
ATOM 1823 O O . ALA A 1 225 ? -16.189 12.298 -4.306 1.00 97.75 225 ALA A O 1
ATOM 1824 N N . ARG A 1 226 ? -15.859 13.954 -2.844 1.00 97.00 226 ARG A N 1
ATOM 1825 C CA . ARG A 1 226 ? -17.247 14.450 -2.892 1.00 97.00 226 ARG A CA 1
ATOM 1826 C C . ARG A 1 226 ? -17.719 14.845 -4.287 1.00 97.00 226 ARG A C 1
ATOM 1828 O O . ARG A 1 226 ? -18.858 14.569 -4.638 1.00 97.00 226 ARG A O 1
ATOM 1835 N N . ARG A 1 227 ? -16.875 15.532 -5.062 1.00 97.50 227 ARG A N 1
ATOM 1836 C CA . ARG A 1 227 ? -17.238 16.000 -6.412 1.00 97.50 227 ARG A CA 1
ATOM 1837 C C . ARG A 1 227 ? -17.341 14.866 -7.423 1.00 97.50 227 ARG A C 1
ATOM 1839 O O . ARG A 1 227 ? -18.090 14.992 -8.381 1.00 97.50 227 ARG A O 1
ATOM 1846 N N . THR A 1 228 ? -16.554 13.812 -7.240 1.00 97.00 228 THR A N 1
ATOM 1847 C CA . THR A 1 228 ? -16.463 12.693 -8.187 1.00 97.00 228 THR A CA 1
ATOM 1848 C C . THR A 1 228 ? -17.284 11.480 -7.762 1.00 97.00 228 THR A C 1
ATOM 1850 O O . THR A 1 228 ? -17.522 10.606 -8.587 1.00 97.00 228 THR A O 1
ATOM 1853 N N . GLY A 1 229 ? -17.709 11.418 -6.497 1.00 96.06 229 GLY A N 1
ATOM 1854 C CA . GLY A 1 229 ? -18.348 10.242 -5.907 1.00 96.06 229 GLY A CA 1
ATOM 1855 C C . GLY A 1 229 ? -17.389 9.070 -5.675 1.00 96.06 229 GLY A C 1
ATOM 1856 O O . GLY A 1 229 ? -17.854 7.970 -5.400 1.00 96.06 229 GLY A O 1
ATOM 1857 N N . ARG A 1 230 ? -16.071 9.280 -5.809 1.00 97.00 230 ARG A N 1
ATOM 1858 C CA . ARG A 1 230 ? -15.050 8.241 -5.614 1.00 97.00 230 ARG A CA 1
ATOM 1859 C C . ARG A 1 230 ? -14.679 8.069 -4.146 1.00 97.00 230 ARG A C 1
ATOM 1861 O O . ARG A 1 230 ? -14.805 9.003 -3.351 1.00 97.00 230 ARG A O 1
ATOM 1868 N N . GLN A 1 231 ? -14.193 6.876 -3.823 1.00 98.12 231 GLN A N 1
ATOM 1869 C CA . GLN A 1 231 ? -13.839 6.473 -2.465 1.00 98.12 231 GLN A CA 1
ATOM 1870 C C . GLN A 1 231 ? -12.478 7.031 -2.043 1.00 98.12 231 GLN A C 1
ATOM 1872 O O . GLN A 1 231 ? -11.584 7.254 -2.867 1.00 98.12 231 GLN A O 1
ATOM 1877 N N . LEU A 1 232 ? -12.329 7.263 -0.740 1.00 98.38 232 LEU A N 1
ATOM 1878 C CA . LEU A 1 232 ? -11.116 7.795 -0.131 1.00 98.38 232 LEU A CA 1
ATOM 1879 C C . LEU A 1 232 ? -10.853 7.077 1.192 1.00 98.38 232 LEU A C 1
ATOM 1881 O O . LEU A 1 232 ? -11.681 7.092 2.104 1.00 98.38 232 LEU A O 1
ATOM 1885 N N . MET A 1 233 ? -9.658 6.512 1.325 1.00 98.06 233 MET A N 1
ATOM 1886 C CA . MET A 1 233 ? -9.241 5.792 2.527 1.00 98.06 233 MET A CA 1
ATOM 1887 C C . MET A 1 233 ? -7.792 6.094 2.891 1.00 98.06 233 MET A C 1
ATOM 1889 O O . MET A 1 233 ? -6.991 6.493 2.049 1.00 98.06 233 MET A O 1
ATOM 1893 N N . LEU A 1 234 ? -7.453 5.886 4.160 1.00 98.00 234 LEU A N 1
ATOM 1894 C CA . LEU A 1 234 ? -6.061 5.818 4.596 1.00 98.00 234 LEU A CA 1
ATOM 1895 C C . LEU A 1 234 ? -5.595 4.382 4.396 1.00 98.00 234 LEU A C 1
ATOM 1897 O O . LEU A 1 234 ? -6.012 3.493 5.136 1.00 98.00 234 LEU A O 1
ATOM 1901 N N . THR A 1 235 ? -4.778 4.159 3.372 1.00 97.12 235 THR A N 1
ATOM 1902 C CA . THR A 1 235 ? -4.211 2.843 3.062 1.00 97.12 235 THR A CA 1
ATOM 1903 C C . THR A 1 235 ? -2.992 2.527 3.906 1.00 97.12 235 THR A C 1
ATOM 1905 O O . THR A 1 235 ? -2.729 1.345 4.134 1.00 97.12 235 THR A O 1
ATOM 1908 N N . GLU A 1 236 ? -2.293 3.559 4.388 1.00 96.12 236 GLU A N 1
ATOM 1909 C CA . GLU A 1 236 ? -1.178 3.439 5.330 1.00 96.12 236 GLU A CA 1
ATOM 1910 C C . GLU A 1 236 ? -1.215 4.579 6.339 1.00 96.12 236 GLU A C 1
ATOM 1912 O O . GLU A 1 236 ? -0.806 5.702 6.072 1.00 96.12 236 GLU A O 1
ATOM 1917 N N . GLY A 1 237 ? -1.720 4.308 7.532 1.00 97.06 237 GLY A N 1
ATOM 1918 C CA . GLY A 1 237 ? -1.464 5.128 8.702 1.00 97.06 237 GLY A CA 1
ATOM 1919 C C . GLY A 1 237 ? -0.190 4.653 9.376 1.00 97.06 237 GLY A C 1
ATOM 1920 O O . GLY A 1 237 ? -0.138 3.499 9.806 1.00 97.06 237 GLY A O 1
ATOM 1921 N N . GLN A 1 238 ? 0.812 5.527 9.493 1.00 95.94 238 GLN A N 1
ATOM 1922 C CA . GLN A 1 238 ? 2.062 5.191 10.168 1.00 95.94 238 GLN A CA 1
ATOM 1923 C C . GLN A 1 238 ? 1.804 4.631 11.568 1.00 95.94 238 GLN A C 1
ATOM 1925 O O . GLN A 1 238 ? 1.314 5.345 12.453 1.00 95.94 238 GLN A O 1
ATOM 1930 N N . ALA A 1 239 ? 2.186 3.371 11.759 1.00 96.25 239 ALA A N 1
ATOM 1931 C CA . ALA A 1 239 ? 2.088 2.686 13.034 1.00 96.25 239 ALA A CA 1
ATOM 1932 C C . ALA A 1 239 ? 3.295 1.786 13.348 1.00 96.25 239 ALA A C 1
ATOM 1934 O O . ALA A 1 239 ? 3.269 1.011 14.303 1.00 96.25 239 ALA A O 1
ATOM 1935 N N . GLU A 1 240 ? 4.379 1.936 12.595 1.00 93.81 240 GLU A N 1
ATOM 1936 C CA . GLU A 1 240 ? 5.714 1.458 12.935 1.00 93.81 240 GLU A CA 1
ATOM 1937 C C . GLU A 1 240 ? 6.750 2.556 12.653 1.00 93.81 240 GLU A C 1
ATOM 1939 O O . GLU A 1 240 ? 6.460 3.519 11.927 1.00 93.81 240 GLU A O 1
ATOM 1944 N N . PRO A 1 241 ? 7.956 2.452 13.236 1.00 92.75 241 PRO A N 1
ATOM 1945 C CA . PRO A 1 241 ? 9.034 3.384 12.950 1.00 92.75 241 PRO A CA 1
ATOM 1946 C C . PRO A 1 241 ? 9.461 3.408 11.481 1.00 92.75 241 PRO A C 1
ATOM 1948 O O . PRO A 1 241 ? 9.758 2.366 10.905 1.00 92.75 241 PRO A O 1
ATOM 1951 N N . TRP A 1 242 ? 9.609 4.616 10.931 1.00 88.62 242 TRP A N 1
ATOM 1952 C CA . TRP A 1 242 ? 10.310 4.858 9.670 1.00 88.62 242 TRP A CA 1
ATOM 1953 C C . TRP A 1 242 ? 11.654 5.519 9.963 1.00 88.62 242 TRP A C 1
ATOM 1955 O O . TRP A 1 242 ? 11.756 6.732 10.176 1.00 88.62 242 TRP A O 1
ATOM 1965 N N . GLU A 1 243 ? 12.695 4.695 9.965 1.00 89.00 243 GLU A N 1
ATOM 1966 C CA . GLU A 1 243 ? 14.057 5.076 10.328 1.00 89.00 243 GLU A CA 1
ATOM 1967 C C . GLU A 1 243 ? 14.982 5.142 9.108 1.00 89.00 243 GLU A C 1
ATOM 1969 O O . GLU A 1 243 ? 14.610 4.746 8.008 1.00 89.00 243 GLU A O 1
ATOM 1974 N N . ALA A 1 244 ? 16.213 5.635 9.283 1.00 81.00 244 ALA A N 1
ATOM 1975 C CA . ALA A 1 244 ? 17.218 5.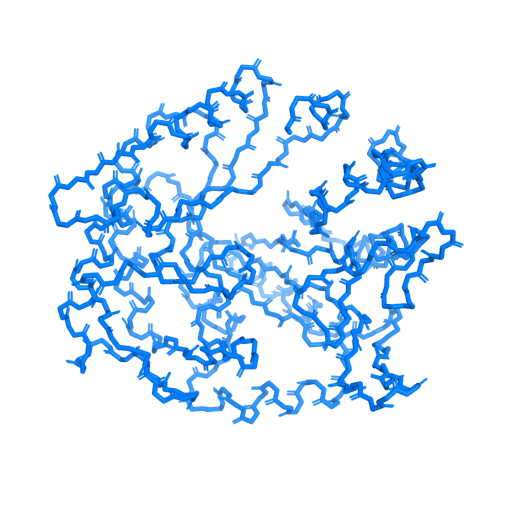711 8.209 1.00 81.00 244 ALA A CA 1
ATOM 1976 C C . ALA A 1 244 ? 17.798 4.329 7.819 1.00 81.00 244 ALA A C 1
ATOM 1978 O O . ALA A 1 244 ? 18.892 4.233 7.267 1.00 81.00 244 ALA A O 1
ATOM 1979 N N . VAL A 1 245 ? 17.080 3.261 8.160 1.00 77.75 245 VAL A N 1
ATOM 1980 C CA . VAL A 1 245 ? 17.394 1.859 7.908 1.00 77.75 245 VAL A CA 1
ATOM 1981 C C . VAL A 1 245 ? 16.155 1.181 7.336 1.00 77.75 245 VAL A C 1
ATOM 1983 O O . VAL A 1 245 ? 15.029 1.596 7.594 1.00 77.75 245 VAL A O 1
ATOM 1986 N N . THR A 1 246 ? 16.372 0.123 6.570 1.00 73.00 246 THR A N 1
ATOM 1987 C CA . THR A 1 246 ? 15.327 -0.549 5.788 1.00 73.00 246 THR A CA 1
ATOM 1988 C C . THR A 1 246 ? 14.433 -1.449 6.633 1.00 73.00 246 THR A C 1
ATOM 1990 O O . THR A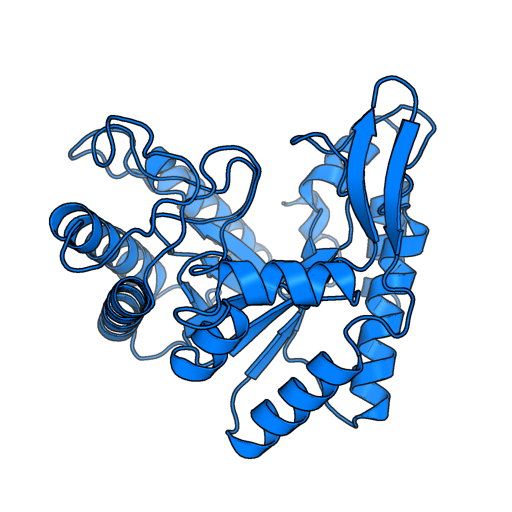 1 246 ? 13.251 -1.600 6.344 1.00 73.00 246 THR A O 1
ATOM 1993 N N . GLN A 1 247 ? 14.986 -2.031 7.699 1.00 79.88 247 GLN A N 1
ATOM 1994 C CA . GLN A 1 247 ? 14.233 -2.798 8.678 1.00 79.88 247 GLN A CA 1
ATOM 1995 C C . GLN A 1 247 ? 13.975 -1.935 9.921 1.00 79.88 247 GLN A C 1
ATOM 1997 O O . GLN A 1 247 ? 14.945 -1.486 10.544 1.00 79.88 247 GLN A O 1
ATOM 2002 N N . PRO A 1 248 ? 12.706 -1.733 10.325 1.00 81.31 248 PRO A N 1
ATOM 2003 C CA . PRO A 1 248 ? 12.377 -0.982 11.528 1.00 81.31 248 PRO A CA 1
ATOM 2004 C C . PRO A 1 248 ? 13.126 -1.518 12.763 1.00 81.31 248 PRO A C 1
ATOM 2006 O O . PRO A 1 248 ? 13.059 -2.718 13.058 1.00 81.31 248 PRO A O 1
ATOM 2009 N N . PRO A 1 249 ? 13.835 -0.662 13.523 1.00 84.06 249 PRO A N 1
ATOM 2010 C CA . PRO A 1 249 ? 14.581 -1.106 14.693 1.00 84.06 249 PRO A CA 1
ATOM 2011 C C . PRO A 1 249 ? 13.688 -1.670 15.802 1.00 84.06 249 PRO A C 1
ATOM 2013 O O . PRO A 1 249 ? 12.633 -1.122 16.139 1.00 84.06 249 PRO A O 1
ATOM 2016 N N . ASN A 1 250 ? 14.171 -2.729 16.455 1.00 88.50 250 ASN A N 1
ATOM 2017 C CA . ASN A 1 250 ? 13.511 -3.376 17.592 1.00 88.50 250 ASN A CA 1
ATOM 2018 C C . ASN A 1 250 ? 14.400 -3.399 18.861 1.00 88.50 250 ASN A C 1
ATOM 2020 O O . ASN A 1 250 ? 14.869 -4.460 19.280 1.00 88.50 250 ASN A O 1
ATOM 2024 N N . PRO A 1 251 ? 14.699 -2.239 19.478 1.00 86.19 251 PRO A N 1
ATOM 2025 C CA . PRO A 1 251 ? 15.468 -2.202 20.719 1.00 86.19 251 PRO A CA 1
ATOM 2026 C C . PRO A 1 251 ? 14.622 -2.618 21.937 1.00 86.19 251 PRO A C 1
ATOM 2028 O O . PRO A 1 251 ? 13.486 -2.180 22.104 1.00 86.19 251 PRO A O 1
ATOM 2031 N N . ARG A 1 252 ? 15.221 -3.406 22.844 1.00 80.44 252 ARG A N 1
ATOM 2032 C CA . ARG A 1 252 ? 14.569 -4.099 23.982 1.00 80.44 252 ARG A CA 1
ATOM 2033 C C . ARG A 1 252 ? 13.774 -3.212 24.957 1.00 80.44 252 ARG A C 1
ATOM 2035 O O . ARG A 1 252 ? 12.926 -3.725 25.676 1.00 80.44 252 ARG A O 1
ATOM 2042 N N . ALA A 1 253 ? 14.067 -1.916 25.035 1.00 79.81 253 ALA A N 1
ATOM 2043 C CA . ALA A 1 253 ? 13.441 -1.001 25.998 1.00 79.81 253 ALA A CA 1
ATOM 2044 C C . ALA A 1 253 ? 13.281 0.428 25.457 1.00 79.81 253 ALA A C 1
ATOM 2046 O O . ALA A 1 253 ? 13.201 1.381 26.228 1.00 79.81 253 ALA A O 1
ATOM 2047 N N . GLN A 1 254 ? 13.309 0.600 24.136 1.00 83.38 254 GLN A N 1
ATOM 2048 C CA . GLN A 1 254 ? 13.224 1.918 23.512 1.00 83.38 254 GLN A CA 1
ATOM 2049 C C . GLN A 1 254 ? 12.232 1.869 22.357 1.00 83.38 254 GLN A C 1
ATOM 2051 O O . GLN A 1 254 ? 12.089 0.854 21.672 1.00 83.38 254 GLN A O 1
ATOM 2056 N N . ALA A 1 255 ? 11.517 2.964 22.156 1.00 86.12 255 ALA A N 1
ATOM 2057 C CA . ALA A 1 255 ? 10.791 3.201 20.925 1.00 86.12 255 ALA A CA 1
ATOM 2058 C C . ALA A 1 255 ? 11.610 4.160 20.066 1.00 86.12 255 ALA A C 1
ATOM 2060 O O . ALA A 1 255 ? 12.337 5.009 20.585 1.00 86.12 255 ALA A O 1
ATOM 2061 N N . MET A 1 256 ? 11.501 4.000 18.756 1.00 90.06 256 MET A N 1
ATOM 2062 C CA . MET A 1 256 ? 12.135 4.922 17.832 1.00 90.06 256 MET A CA 1
ATOM 2063 C C . MET A 1 256 ? 11.315 6.207 17.734 1.00 90.06 256 MET A C 1
ATOM 2065 O O . MET A 1 256 ? 10.089 6.181 17.853 1.00 90.06 256 MET A O 1
ATOM 2069 N N . TRP A 1 257 ? 11.990 7.335 17.514 1.00 89.88 257 TRP A N 1
ATOM 2070 C CA . TRP A 1 257 ? 11.353 8.651 17.561 1.00 89.88 257 TRP A CA 1
ATOM 2071 C C . TRP A 1 257 ? 10.307 8.846 16.456 1.00 89.88 257 TRP A C 1
ATOM 2073 O O . TRP A 1 257 ? 9.298 9.519 16.682 1.00 89.88 257 TRP A O 1
ATOM 2083 N N . SER A 1 258 ? 10.519 8.249 15.276 1.00 91.75 258 SER A N 1
ATOM 2084 C CA . SER A 1 258 ? 9.605 8.416 14.141 1.00 91.75 258 SER A CA 1
ATOM 2085 C C . SER A 1 258 ? 8.193 7.910 14.435 1.00 91.75 258 SER A C 1
ATOM 2087 O O . SER A 1 258 ? 7.229 8.509 13.974 1.00 91.75 258 SER A O 1
ATOM 2089 N N . CYS A 1 259 ? 8.031 6.863 15.245 1.00 94.94 259 CYS A N 1
ATOM 2090 C CA . CYS A 1 259 ? 6.706 6.378 15.612 1.00 94.94 259 CYS A CA 1
ATOM 2091 C C . CYS A 1 259 ? 6.725 5.573 16.916 1.00 94.94 259 CYS A C 1
ATOM 2093 O O . CYS A 1 259 ? 6.659 4.347 16.864 1.00 94.94 259 CYS A O 1
ATOM 2095 N N . PRO A 1 260 ? 6.774 6.218 18.091 1.00 94.81 260 PRO A N 1
ATOM 2096 C CA . PRO A 1 260 ? 6.535 5.517 19.346 1.00 94.81 260 PRO A CA 1
ATOM 2097 C C . PRO A 1 260 ? 5.065 5.049 19.466 1.00 94.81 260 PRO A C 1
ATOM 2099 O O . PRO A 1 260 ? 4.206 5.540 18.731 1.00 94.81 260 PRO A O 1
ATOM 2102 N N . PRO A 1 261 ? 4.730 4.111 20.372 1.00 94.88 261 PRO A N 1
ATOM 2103 C CA . PRO A 1 261 ? 3.386 3.524 20.469 1.00 94.88 261 PRO A CA 1
ATOM 2104 C C . PRO A 1 261 ? 2.245 4.544 20.600 1.00 94.88 261 PRO A C 1
ATOM 2106 O O . PRO A 1 261 ? 1.203 4.415 19.962 1.00 94.88 261 PRO A O 1
ATOM 2109 N N . GLU A 1 262 ? 2.432 5.606 21.382 1.00 94.94 262 GLU A N 1
ATOM 2110 C CA . GLU A 1 262 ? 1.459 6.691 21.523 1.00 94.94 262 GLU A CA 1
ATOM 2111 C C . GLU A 1 262 ? 1.238 7.469 20.219 1.00 94.94 262 GLU A C 1
ATOM 2113 O O . GLU A 1 262 ? 0.157 8.024 20.000 1.00 94.94 262 GLU A O 1
ATOM 2118 N N . GLN A 1 263 ? 2.233 7.473 19.327 1.00 95.62 263 GLN A N 1
ATOM 2119 C CA . GLN A 1 263 ? 2.129 8.107 18.021 1.00 95.62 263 GLN A CA 1
ATOM 2120 C C . GLN A 1 263 ? 1.169 7.347 17.101 1.00 95.62 263 GLN A C 1
ATOM 2122 O O . GLN A 1 263 ? 0.496 7.994 16.305 1.00 95.62 263 GLN A O 1
ATOM 2127 N N . VAL A 1 264 ? 1.009 6.027 17.265 1.00 96.44 264 VAL A N 1
ATOM 2128 C CA . VAL A 1 264 ? -0.012 5.231 16.551 1.00 96.44 264 VAL A CA 1
ATOM 2129 C C . VAL A 1 264 ? -1.409 5.812 16.804 1.00 96.44 264 VAL A C 1
ATOM 2131 O O . VAL A 1 264 ? -2.158 6.116 15.873 1.00 96.44 264 VAL A O 1
ATOM 2134 N N . ILE A 1 265 ? -1.730 6.056 18.079 1.00 96.44 265 ILE A N 1
ATOM 2135 C CA . ILE A 1 265 ? -3.004 6.649 18.509 1.00 96.44 265 ILE A CA 1
ATOM 2136 C C . ILE A 1 265 ? -3.110 8.100 18.033 1.00 96.44 265 ILE A C 1
ATOM 2138 O O . ILE A 1 265 ? -4.148 8.518 17.515 1.00 96.44 265 ILE A O 1
ATOM 2142 N N . ALA A 1 266 ? -2.041 8.885 18.189 1.00 96.25 266 ALA A N 1
ATOM 2143 C CA . ALA A 1 266 ? -2.035 10.288 17.790 1.00 96.25 266 ALA A CA 1
ATOM 2144 C C . ALA A 1 266 ? -2.243 10.465 16.276 1.00 96.25 266 ALA A C 1
ATOM 2146 O O . ALA A 1 266 ? -2.980 11.367 15.865 1.00 96.25 266 ALA A O 1
ATOM 2147 N N . ASN A 1 267 ? -1.638 9.604 15.453 1.00 96.31 267 ASN A N 1
ATOM 2148 C CA . ASN A 1 267 ? -1.781 9.599 13.998 1.00 96.31 267 ASN A CA 1
ATOM 2149 C C . ASN A 1 267 ? -3.224 9.301 13.589 1.00 96.31 267 ASN A C 1
ATOM 2151 O O . ASN A 1 267 ? -3.811 10.081 12.833 1.00 96.31 267 ASN A O 1
ATOM 2155 N N . TYR A 1 268 ? -3.815 8.237 14.141 1.00 96.94 268 TYR A N 1
ATOM 2156 C CA . TYR A 1 268 ? -5.215 7.884 13.907 1.00 96.94 268 TYR A CA 1
ATOM 2157 C C . TYR A 1 268 ? -6.160 9.032 14.289 1.00 96.94 268 TYR A C 1
ATOM 2159 O O . TYR A 1 268 ? -6.905 9.539 13.446 1.00 96.94 268 TYR A O 1
ATOM 2167 N N . ASN A 1 269 ? -6.058 9.527 15.527 1.00 96.38 269 ASN A N 1
ATOM 2168 C CA . ASN A 1 269 ? -6.910 10.605 16.035 1.00 96.38 269 ASN A CA 1
ATOM 2169 C C . ASN A 1 269 ? -6.773 11.897 15.223 1.00 96.38 269 ASN A C 1
ATOM 2171 O O . ASN A 1 269 ? -7.757 12.606 15.017 1.00 96.38 269 ASN A O 1
ATOM 2175 N N . THR A 1 270 ? -5.567 12.207 14.739 1.00 96.62 270 THR A N 1
ATOM 2176 C CA . THR A 1 270 ? -5.321 13.386 13.898 1.00 96.62 270 THR A CA 1
ATOM 2177 C C . THR A 1 270 ? -6.128 13.307 12.602 1.00 96.62 270 THR A C 1
ATOM 2179 O O . THR A 1 270 ? -6.844 14.254 12.266 1.00 96.62 270 THR A O 1
ATOM 2182 N N . VAL A 1 271 ? -6.061 12.175 11.894 1.00 96.94 271 VAL A N 1
ATOM 2183 C CA . VAL A 1 271 ? -6.793 11.997 10.634 1.00 96.94 271 VAL A CA 1
ATOM 2184 C C . VAL A 1 271 ? -8.301 11.938 10.877 1.00 96.94 271 VAL A C 1
ATOM 2186 O O . VAL A 1 271 ? -9.051 12.614 10.169 1.00 96.94 271 VAL A O 1
ATOM 2189 N N . MET A 1 272 ? -8.757 11.207 11.901 1.00 96.69 272 MET A N 1
ATOM 2190 C CA . MET A 1 272 ? -10.181 11.150 12.254 1.00 96.69 272 MET A CA 1
ATOM 2191 C C . MET A 1 272 ? -10.734 12.534 12.607 1.00 96.69 272 MET A C 1
ATOM 2193 O O . MET A 1 272 ? -11.824 12.895 12.165 1.00 96.69 272 MET A O 1
ATOM 2197 N N . ALA A 1 273 ? -9.964 13.366 13.314 1.00 96.88 273 ALA A N 1
ATOM 2198 C CA . ALA A 1 273 ? -10.353 14.743 13.598 1.00 96.88 273 ALA A CA 1
ATOM 2199 C C . ALA A 1 273 ? -10.467 15.591 12.321 1.00 96.88 273 ALA A C 1
ATOM 2201 O O . ALA A 1 273 ? -11.393 16.396 12.201 1.00 96.88 273 ALA A O 1
ATOM 2202 N N . TRP A 1 274 ? -9.563 15.427 11.347 1.00 97.25 274 TRP A N 1
ATOM 2203 C CA . TRP A 1 274 ? -9.676 16.122 10.060 1.00 97.25 274 TRP A CA 1
ATOM 2204 C C . TRP A 1 274 ? -10.914 15.677 9.278 1.00 97.25 274 TRP A C 1
ATOM 2206 O O . TRP A 1 274 ? -11.637 16.528 8.757 1.00 97.25 274 TRP A O 1
ATOM 2216 N N . ALA A 1 275 ? -11.174 14.369 9.224 1.00 96.88 275 ALA A N 1
ATOM 2217 C CA . ALA A 1 275 ? -12.337 13.787 8.564 1.00 96.88 275 ALA A CA 1
ATOM 2218 C C . ALA A 1 275 ? -13.649 14.286 9.206 1.00 96.88 275 ALA A C 1
ATOM 2220 O O . ALA A 1 275 ? -14.517 14.826 8.514 1.00 96.88 275 ALA A O 1
ATOM 2221 N N . ALA A 1 276 ? -13.736 14.253 10.540 1.00 96.94 276 ALA A N 1
ATOM 2222 C CA . ALA A 1 276 ? -14.874 14.761 11.306 1.00 96.94 276 ALA A CA 1
ATOM 2223 C C . ALA A 1 276 ? -15.115 16.264 11.077 1.00 96.94 276 ALA A C 1
ATOM 2225 O O . ALA A 1 276 ? -16.242 16.679 10.805 1.00 96.94 276 ALA A O 1
ATOM 2226 N N . GLN A 1 277 ? -14.061 17.089 11.103 1.00 96.38 277 GLN A N 1
ATOM 2227 C CA . GLN A 1 277 ? -14.156 18.527 10.801 1.00 96.38 277 GLN A CA 1
ATOM 2228 C C . GLN A 1 277 ? -14.639 18.788 9.372 1.00 96.38 277 GLN A C 1
ATOM 2230 O O . GLN A 1 277 ? -15.391 19.732 9.130 1.00 96.38 277 GLN A O 1
ATOM 2235 N N . ALA A 1 278 ? -14.227 17.947 8.423 1.00 96.56 278 ALA A N 1
ATOM 2236 C CA . ALA A 1 278 ? -14.693 18.015 7.049 1.00 96.56 278 ALA A CA 1
ATOM 2237 C C . ALA A 1 278 ? -16.114 17.459 6.871 1.00 96.56 278 ALA A C 1
ATOM 2239 O O . ALA A 1 278 ? -16.685 17.644 5.793 1.00 96.56 278 ALA A O 1
ATOM 2240 N N . ARG A 1 279 ? -16.696 16.813 7.896 1.00 96.75 279 ARG A N 1
ATOM 2241 C CA . ARG A 1 279 ? -17.938 16.018 7.839 1.00 96.75 279 ARG A CA 1
ATOM 2242 C C . ARG A 1 279 ? -17.867 14.912 6.784 1.00 96.75 279 ARG A C 1
ATOM 2244 O O . ARG A 1 279 ? -18.789 14.741 5.989 1.00 96.75 279 ARG A O 1
ATOM 2251 N N . PHE A 1 280 ? -16.719 14.256 6.696 1.00 96.81 280 PHE A N 1
ATOM 2252 C CA . PHE A 1 280 ? -16.435 13.208 5.726 1.00 96.81 280 PHE A CA 1
ATOM 2253 C C . PHE A 1 280 ? -16.097 11.918 6.466 1.00 96.81 280 PHE A C 1
ATOM 2255 O O . PHE A 1 280 ? -15.335 11.952 7.428 1.00 96.81 280 PHE A O 1
ATOM 2262 N N . SER A 1 281 ? -16.650 10.804 6.003 1.00 95.44 281 SER A N 1
ATOM 2263 C CA . SER A 1 281 ? -16.307 9.475 6.497 1.00 95.44 281 SER A CA 1
ATOM 2264 C C . SER A 1 281 ? -15.353 8.835 5.503 1.00 95.44 281 SER A C 1
ATOM 2266 O O . SER A 1 281 ? -15.682 8.736 4.325 1.00 95.44 281 SER A O 1
ATOM 2268 N N . LEU A 1 282 ? -14.169 8.448 5.975 1.00 96.25 282 LEU A N 1
ATOM 2269 C CA . LEU A 1 282 ? -13.252 7.622 5.194 1.00 96.25 282 LEU A CA 1
ATOM 2270 C C . LEU A 1 282 ? -13.847 6.223 5.032 1.00 96.25 282 LEU A C 1
ATOM 2272 O O . LEU A 1 282 ? -14.471 5.720 5.966 1.00 96.25 282 LEU A O 1
ATOM 2276 N N . ASP A 1 283 ? -13.606 5.589 3.886 1.00 97.00 283 ASP A N 1
ATOM 2277 C CA . ASP A 1 283 ? -14.037 4.207 3.655 1.00 97.00 283 ASP A CA 1
ATOM 2278 C C . ASP A 1 283 ? -13.287 3.226 4.576 1.00 97.00 283 ASP A C 1
ATOM 2280 O O . ASP A 1 283 ? -13.856 2.241 5.042 1.00 97.00 283 ASP A O 1
ATOM 2284 N N . ALA A 1 284 ? -12.014 3.515 4.876 1.00 97.50 284 ALA A N 1
ATOM 2285 C CA . ALA A 1 284 ? -11.202 2.769 5.835 1.00 97.50 284 ALA A CA 1
ATOM 2286 C C . ALA A 1 284 ? -10.016 3.593 6.371 1.00 97.50 284 ALA A C 1
ATOM 2288 O O . ALA A 1 284 ? -9.564 4.559 5.745 1.00 97.50 284 ALA A O 1
ATOM 2289 N N . TYR A 1 285 ? -9.482 3.157 7.515 1.00 97.81 285 TYR A N 1
ATOM 2290 C CA . TYR A 1 285 ? -8.151 3.512 8.007 1.00 97.81 285 TYR A CA 1
ATOM 2291 C C . TYR A 1 285 ? -7.375 2.223 8.274 1.00 97.81 285 TYR A C 1
ATOM 2293 O O . TYR A 1 285 ? -7.730 1.451 9.164 1.00 97.81 285 TYR A O 1
ATOM 2301 N N . LEU A 1 286 ? -6.328 1.989 7.492 1.00 97.50 286 LEU A N 1
ATOM 2302 C CA . LEU A 1 286 ? -5.446 0.839 7.617 1.00 97.50 286 LEU A CA 1
ATOM 2303 C C . LEU A 1 286 ? -4.143 1.262 8.285 1.00 97.50 286 LEU A C 1
ATOM 2305 O O . LEU A 1 286 ? -3.557 2.283 7.937 1.00 97.50 286 LEU A O 1
ATOM 2309 N N . PHE A 1 287 ? -3.688 0.470 9.246 1.00 96.94 287 PHE A N 1
ATOM 2310 C CA . PHE A 1 287 ? -2.441 0.715 9.960 1.00 96.94 287 PHE A CA 1
ATOM 2311 C C . PHE A 1 287 ? -1.290 -0.014 9.272 1.00 96.94 287 PHE A C 1
ATOM 2313 O O . PHE A 1 287 ? -1.382 -1.218 9.026 1.00 96.94 287 PHE A O 1
ATOM 2320 N N . TRP A 1 288 ? -0.192 0.694 9.025 1.00 95.44 288 TRP A N 1
ATOM 2321 C CA . TRP A 1 288 ? 1.046 0.090 8.551 1.00 95.44 288 TRP A CA 1
ATOM 2322 C C . TRP A 1 288 ? 1.965 -0.225 9.736 1.00 95.44 288 TRP A C 1
ATOM 2324 O O . TRP A 1 288 ? 2.349 0.685 10.471 1.00 95.44 288 TRP A O 1
ATOM 2334 N N . GLY A 1 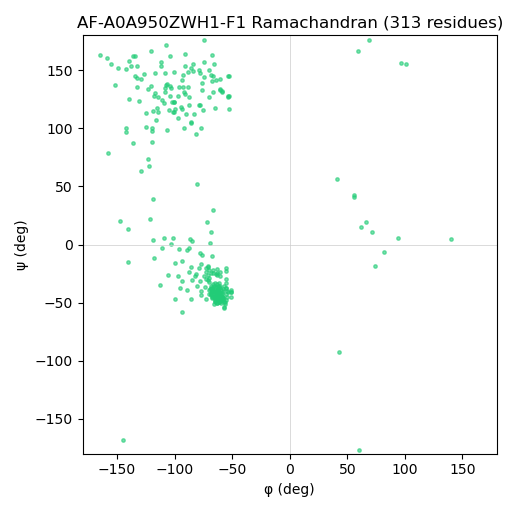289 ? 2.285 -1.507 9.944 1.00 92.62 289 GLY A N 1
ATOM 2335 C CA . GLY A 1 289 ? 3.164 -1.953 11.037 1.00 92.62 289 GLY A CA 1
ATOM 2336 C C . GLY A 1 289 ? 2.769 -3.247 11.751 1.00 92.62 289 GLY A C 1
ATOM 2337 O O . GLY A 1 289 ? 3.406 -3.644 12.724 1.00 92.62 289 GLY A O 1
ATOM 2338 N N . ALA A 1 290 ? 1.723 -3.932 11.288 1.00 93.00 290 ALA A N 1
ATOM 2339 C CA . ALA A 1 290 ? 1.178 -5.123 11.940 1.00 93.00 290 ALA A CA 1
ATOM 2340 C C . ALA A 1 290 ? 2.228 -6.210 12.263 1.00 93.00 290 ALA A C 1
ATOM 2342 O O . ALA A 1 290 ? 2.190 -6.814 13.337 1.00 93.00 290 ALA A O 1
ATOM 2343 N N . GLU A 1 291 ? 3.176 -6.453 11.354 1.00 91.88 291 GLU A N 1
ATOM 2344 C CA . GLU A 1 291 ? 4.262 -7.418 11.563 1.00 91.88 291 GLU A CA 1
ATOM 2345 C C . GLU A 1 291 ? 5.242 -6.948 12.644 1.00 91.88 291 GLU A C 1
ATOM 2347 O O . GLU A 1 291 ? 5.599 -7.722 13.538 1.00 91.88 291 GLU A O 1
ATOM 2352 N N . TYR A 1 292 ? 5.605 -5.663 12.628 1.00 93.19 292 TYR A N 1
ATOM 2353 C CA . TYR A 1 292 ? 6.471 -5.053 13.631 1.00 93.19 292 TYR A CA 1
ATOM 2354 C C . TYR A 1 292 ? 5.892 -5.176 15.043 1.00 93.19 292 TYR A C 1
ATOM 2356 O O . TYR A 1 292 ? 6.613 -5.533 15.977 1.00 93.19 292 TYR A O 1
ATOM 2364 N N . TRP A 1 293 ? 4.584 -4.977 15.218 1.00 94.56 293 TRP A N 1
ATOM 2365 C CA . TRP A 1 293 ? 3.943 -5.109 16.531 1.00 94.56 293 TRP A CA 1
ATOM 2366 C C . TRP A 1 293 ? 4.062 -6.528 17.099 1.00 94.56 293 TRP A C 1
ATOM 2368 O O . TRP A 1 293 ? 4.304 -6.702 18.295 1.00 94.56 293 TRP A O 1
ATOM 2378 N N . LEU A 1 294 ? 3.924 -7.550 16.246 1.00 94.12 294 LEU A N 1
ATOM 2379 C CA . LEU A 1 294 ? 4.076 -8.950 16.649 1.00 94.12 294 LEU A CA 1
ATOM 2380 C C . LEU A 1 294 ? 5.527 -9.259 17.043 1.00 94.12 294 LEU A C 1
ATOM 2382 O O . LEU A 1 294 ? 5.756 -9.935 18.047 1.00 94.12 294 LEU A O 1
ATOM 2386 N N . VAL A 1 295 ? 6.503 -8.718 16.310 1.00 93.31 295 VAL A N 1
ATOM 2387 C CA . VAL A 1 295 ? 7.934 -8.847 16.631 1.00 93.31 295 VAL A CA 1
ATOM 2388 C C . VAL A 1 295 ? 8.276 -8.153 17.957 1.00 93.31 295 VAL A C 1
ATOM 2390 O O . VAL A 1 295 ? 8.967 -8.739 18.801 1.00 93.31 295 VAL A O 1
ATOM 2393 N N . ARG A 1 296 ? 7.747 -6.945 18.201 1.00 93.62 296 ARG A N 1
ATOM 2394 C CA . ARG A 1 296 ? 7.891 -6.229 19.485 1.00 93.62 296 ARG A CA 1
ATOM 2395 C C . ARG A 1 296 ? 7.340 -7.055 20.638 1.00 93.62 296 ARG A C 1
ATOM 2397 O O . ARG A 1 296 ? 8.040 -7.284 21.627 1.00 93.62 296 ARG A O 1
ATOM 2404 N N . LYS A 1 297 ? 6.136 -7.602 20.465 1.00 93.75 297 LYS A N 1
ATOM 2405 C CA . LYS A 1 297 ? 5.478 -8.444 21.467 1.00 93.75 297 LYS A CA 1
ATOM 2406 C C . LYS A 1 297 ? 6.299 -9.688 21.796 1.00 93.75 297 LYS A C 1
ATOM 2408 O O . LYS A 1 297 ? 6.495 -9.991 22.971 1.00 93.75 297 LYS A O 1
ATOM 2413 N N . GLN A 1 298 ? 6.802 -10.394 20.782 1.00 93.00 298 GLN A N 1
ATOM 2414 C CA . GLN A 1 298 ? 7.677 -11.561 20.969 1.00 93.00 298 GLN A CA 1
ATOM 2415 C C . GLN A 1 298 ? 8.975 -11.204 21.706 1.00 93.00 298 GLN A C 1
ATOM 2417 O O . GLN A 1 298 ? 9.530 -12.036 22.419 1.00 93.00 298 GLN A O 1
ATOM 2422 N N . SER A 1 299 ? 9.415 -9.952 21.587 1.00 92.38 299 SER A N 1
ATOM 2423 C CA . SER A 1 299 ? 10.588 -9.405 22.274 1.00 92.38 299 SER A CA 1
ATOM 2424 C C . SER A 1 299 ? 10.283 -8.867 23.682 1.00 92.38 299 SER A C 1
ATOM 2426 O O . SER A 1 299 ? 11.173 -8.324 24.334 1.00 92.38 299 SER A O 1
ATOM 2428 N N . GLY A 1 300 ? 9.048 -9.032 24.171 1.00 92.88 300 GLY A N 1
ATOM 2429 C CA . GLY A 1 300 ? 8.620 -8.618 25.509 1.00 92.88 300 GLY A CA 1
ATOM 2430 C C . GLY A 1 300 ? 7.983 -7.229 25.589 1.00 92.88 300 GLY A C 1
ATOM 2431 O O . GLY A 1 300 ? 7.676 -6.785 26.692 1.00 92.88 300 GLY A O 1
ATOM 2432 N N . ASP A 1 301 ? 7.751 -6.555 24.460 1.00 93.94 301 ASP A N 1
ATOM 2433 C CA . ASP A 1 301 ? 7.110 -5.241 24.412 1.00 93.94 301 ASP A CA 1
ATOM 2434 C C . ASP A 1 301 ? 5.767 -5.287 23.672 1.00 93.94 301 ASP A C 1
ATOM 2436 O O . ASP A 1 301 ? 5.699 -5.385 22.449 1.00 93.94 301 ASP A O 1
ATOM 2440 N N . ARG A 1 302 ? 4.676 -5.181 24.430 1.00 94.44 302 ARG A N 1
ATOM 2441 C CA . ARG A 1 302 ? 3.309 -5.200 23.895 1.00 94.44 302 ARG A CA 1
ATOM 2442 C C . ARG A 1 302 ? 2.770 -3.826 23.500 1.00 94.44 302 ARG A C 1
ATOM 2444 O O . ARG A 1 302 ? 1.677 -3.758 22.949 1.00 94.44 302 ARG A O 1
ATOM 2451 N N . SER A 1 303 ? 3.515 -2.752 23.749 1.00 95.50 303 SER A N 1
ATOM 2452 C CA . SER A 1 303 ? 2.999 -1.379 23.704 1.00 95.50 303 SER A CA 1
ATOM 2453 C C . SER A 1 303 ? 2.341 -0.990 22.375 1.00 95.50 303 SER A C 1
ATOM 2455 O O . SER A 1 303 ? 1.313 -0.319 22.391 1.00 95.50 303 SER A O 1
ATOM 2457 N N . TYR A 1 304 ? 2.862 -1.448 21.232 1.00 95.69 304 TYR A N 1
ATOM 2458 C CA . TYR A 1 304 ? 2.242 -1.196 19.924 1.00 95.69 304 TYR A CA 1
ATOM 2459 C C . TYR A 1 304 ? 0.924 -1.952 19.729 1.00 95.69 304 TYR A C 1
ATOM 2461 O O . TYR A 1 304 ? -0.046 -1.370 19.248 1.00 95.69 304 TYR A O 1
ATOM 2469 N N . LEU A 1 305 ? 0.864 -3.229 20.131 1.00 95.12 305 LEU A N 1
ATOM 2470 C CA . LEU A 1 305 ? -0.386 -3.994 20.088 1.00 95.12 305 LEU A CA 1
ATOM 2471 C C . LEU A 1 305 ? -1.427 -3.391 21.025 1.00 95.12 305 LEU A C 1
ATOM 2473 O O . LEU A 1 305 ? -2.587 -3.299 20.648 1.00 95.12 305 LEU A O 1
ATOM 2477 N N . ASP A 1 306 ? -1.019 -2.958 22.215 1.00 95.69 306 ASP A N 1
ATOM 2478 C CA . ASP A 1 306 ? -1.923 -2.346 23.186 1.00 95.69 306 ASP A CA 1
ATOM 2479 C C . ASP A 1 306 ? -2.414 -0.966 22.691 1.00 95.69 306 ASP A C 1
ATOM 2481 O O . ASP A 1 306 ? -3.581 -0.616 22.877 1.00 95.69 306 ASP A O 1
ATOM 2485 N N . ALA A 1 307 ? -1.562 -0.200 21.994 1.00 96.44 307 ALA A N 1
ATOM 2486 C CA . ALA A 1 307 ? -1.949 1.051 21.341 1.00 96.44 307 ALA A CA 1
ATOM 2487 C C . ALA A 1 307 ? -2.969 0.825 20.214 1.00 96.44 307 ALA A C 1
ATOM 2489 O O . ALA A 1 307 ? -3.979 1.525 20.159 1.00 96.44 307 ALA A O 1
ATOM 2490 N N . PHE A 1 308 ? -2.739 -0.174 19.356 1.00 96.19 308 PHE A N 1
ATOM 2491 C CA . PHE A 1 308 ? -3.691 -0.591 18.326 1.00 96.19 308 PHE A CA 1
ATOM 2492 C C . PHE A 1 308 ? -5.013 -1.077 18.936 1.00 96.19 308 PHE A C 1
ATOM 2494 O O . PHE A 1 308 ? -6.077 -0.593 18.550 1.00 96.19 308 PHE A O 1
ATOM 2501 N N . ALA A 1 309 ? -4.950 -1.972 19.927 1.00 95.44 309 ALA A N 1
ATOM 2502 C CA . ALA A 1 309 ? -6.108 -2.528 20.625 1.00 95.44 309 ALA A CA 1
ATOM 2503 C C . ALA A 1 309 ? -7.000 -1.425 21.199 1.00 95.44 309 ALA A C 1
ATOM 2505 O O . ALA A 1 309 ? -8.207 -1.428 20.976 1.00 95.44 309 ALA A O 1
ATOM 2506 N N . ARG A 1 310 ? -6.399 -0.419 21.848 1.00 95.81 310 ARG A N 1
ATOM 2507 C CA . ARG A 1 310 ? -7.129 0.728 22.398 1.00 95.81 310 ARG A CA 1
ATOM 2508 C C . ARG A 1 310 ? -7.945 1.478 21.346 1.00 95.81 310 ARG A C 1
ATOM 2510 O O . ARG A 1 310 ? -9.013 1.973 21.680 1.00 95.81 310 ARG A O 1
ATOM 2517 N N . ILE A 1 311 ? -7.452 1.580 20.111 1.00 95.31 311 ILE A N 1
ATOM 2518 C CA . ILE A 1 311 ? -8.168 2.258 19.025 1.00 95.31 311 ILE A CA 1
ATOM 2519 C C . ILE A 1 311 ? -9.354 1.415 18.554 1.00 95.31 311 ILE A C 1
ATOM 2521 O O . ILE A 1 311 ? -10.447 1.937 18.383 1.00 95.31 311 ILE A O 1
ATOM 2525 N N . VAL A 1 312 ? -9.151 0.115 18.335 1.00 93.69 312 VAL A N 1
ATOM 2526 C CA . VAL A 1 312 ? -10.182 -0.736 17.718 1.00 93.69 312 VAL A CA 1
ATOM 2527 C C . VAL A 1 312 ? -11.234 -1.235 18.712 1.00 93.69 312 VAL A C 1
ATOM 2529 O O . VAL A 1 312 ? -12.367 -1.491 18.320 1.00 93.69 312 VAL A O 1
ATOM 2532 N N . GLU A 1 313 ? -10.894 -1.359 19.996 1.00 91.88 313 GLU A N 1
ATOM 2533 C CA . GLU A 1 313 ? -11.822 -1.784 21.055 1.00 91.88 313 GLU A CA 1
ATOM 2534 C C . GLU A 1 313 ? -12.629 -0.618 21.648 1.00 91.88 313 GLU A C 1
ATOM 2536 O O . GLU A 1 313 ? -13.678 -0.843 22.253 1.00 91.88 313 GLU A O 1
ATOM 2541 N N . GLN A 1 314 ? -12.160 0.623 21.475 1.00 80.19 314 GLN A N 1
ATOM 2542 C CA . GLN A 1 314 ? -12.836 1.850 21.918 1.00 80.19 314 GLN A CA 1
ATOM 2543 C C . GLN A 1 314 ? -12.921 2.863 20.757 1.00 80.19 314 GLN A C 1
ATOM 2545 O O . GLN A 1 314 ? -12.284 3.917 20.837 1.00 80.19 314 GLN A O 1
ATOM 2550 N N . PRO A 1 315 ? -13.641 2.521 19.669 1.00 59.06 315 PRO A N 1
ATOM 2551 C CA . PRO A 1 315 ? -13.616 3.271 18.413 1.00 59.06 315 PRO A CA 1
ATOM 2552 C C . PRO A 1 315 ? -14.200 4.685 18.487 1.00 59.06 315 PRO A C 1
ATOM 2554 O O . PRO A 1 315 ? -15.144 4.917 19.283 1.00 59.06 315 PRO A O 1
#

Secondary structure (DSSP, 8-state):
-TTGGGSS--EEEEE--HHHH-SSTT----HHHHHHHHHHHHTT-EEEEE--SSB-SSSS-B---TTTS-SPPPTT-EE-TTTTHHHHHHHHHHHHHHHHHHTT-TTEEEEE-SSSTTS--SSSS--EE-HHHHHHHHHHHHHH-TTSPEEEEEE---SHHHHHHHHHHHTTT--HHHHHHHH-SEEEEEE-SEEEEEEETTEEEEEE-GGGTTHHHHHHHHHHHHHHT-EEEEEEEE-S---SSSSPP--TT---TT--HHHHHHHHHHHHHHHHHHT---S-EEEE-HHHHHHHHHTT--HHHHHHHHHHH--

Mean predicted aligned error: 3.93 Å